Protein AF-A0A433AVA4-F1 (afdb_monomer_lite)

Sequence (192 aa):
MNSTTAAASPPLIAHPFATTFVAWSSVAFGIISLGVIGHKAFVDFSKLRLGCLAMGALIMCVDILNTLRIGSLISETNWATIRATLTILFVDLMMAITLNVGQRFYIKGEHVNSLYKISIAATVMTNVMTVISIILQNLLAVIKLGSVFDGISRLMWPVTVAFAYWYAFHPVINMKSGIEKRPSAVVAIGVW

Foldseek 3Di:
DDPPPPQAPQDDDPDLVVQLVVLVVQLVVLVVVLVVLVVVCVVDPDPLSVLVNVLSVLVNVLSVLSNCSNVSVDHPLVSLLSVLVSLLVNLVSLLVSLLVLLQVLDDPPPSDDPLNVVLVVLSVVLNVLSVVLNVQCVDPVRVVVSVVSSVVSVVSSVVSSVSSNCSSCVSVVVCVVVPDVDDDPDDPDDDD

Secondary structure (DSSP, 8-state):
-------------SSHHHHHHHHHHHHHHHHHHHHHHHHHHHHS--HHHHHHHHHHHHHHHHHHHHHHHHTT-S-HHHHHHHHHHHHHHHHHHHHHHHHHHHGGGSPTTTSS-HHHHHHHHHHHHHHHHHHHHHHHHT-TTTHHHHHHHHHHHHHHHHHHHHHHHHHHHHHHHHHHTTSS------------

Radius of gyration: 20.2 Å; chains: 1; bounding box: 43×36×72 Å

pLDDT: mean 81.19, std 15.1, range [35.44, 94.19]

Organism: NCBI:txid994334

Structure (mmCIF, N/CA/C/O backbone):
data_AF-A0A433AVA4-F1
#
_entry.id   AF-A0A433AVA4-F1
#
loop_
_atom_site.group_PDB
_atom_site.id
_atom_site.type_symbol
_atom_site.label_atom_id
_atom_site.label_alt_id
_atom_site.label_comp_id
_atom_site.label_asym_id
_atom_site.label_entity_id
_atom_site.label_seq_id
_atom_site.pdbx_PDB_ins_code
_atom_site.Cartn_x
_atom_site.Cartn_y
_atom_site.Cartn_z
_atom_site.occupancy
_atom_site.B_iso_or_equiv
_atom_site.auth_seq_id
_atom_site.auth_comp_id
_atom_site.auth_asym_id
_atom_site.auth_atom_id
_atom_site.pdbx_PDB_model_num
ATOM 1 N N . MET A 1 1 ? 8.739 9.809 -37.649 1.00 38.25 1 MET A N 1
ATOM 2 C CA . MET A 1 1 ? 8.107 8.851 -36.717 1.00 38.25 1 MET A CA 1
ATOM 3 C C . MET A 1 1 ? 9.092 7.719 -36.462 1.00 38.25 1 MET A C 1
ATOM 5 O O . MET A 1 1 ? 9.131 6.785 -37.244 1.00 38.25 1 MET A O 1
ATOM 9 N N . ASN A 1 2 ? 9.909 7.817 -35.410 1.00 36.19 2 ASN A N 1
ATOM 10 C CA . ASN A 1 2 ? 10.736 6.702 -34.939 1.00 36.19 2 ASN A CA 1
ATOM 11 C C . ASN A 1 2 ? 10.118 6.199 -33.635 1.00 36.19 2 ASN A C 1
ATOM 13 O O . ASN A 1 2 ? 10.426 6.702 -32.560 1.00 36.19 2 ASN A O 1
ATOM 17 N N . SER A 1 3 ? 9.198 5.240 -33.745 1.00 39.59 3 SER A N 1
ATOM 18 C CA . SER A 1 3 ? 8.715 4.462 -32.603 1.00 39.59 3 SER A CA 1
ATOM 19 C C . SER A 1 3 ? 9.738 3.371 -32.301 1.00 39.59 3 SER A C 1
ATOM 21 O O . SER A 1 3 ? 9.502 2.190 -32.541 1.00 39.59 3 SER A O 1
ATOM 23 N N . THR A 1 4 ? 10.907 3.759 -31.800 1.00 44.06 4 THR A N 1
ATOM 24 C CA . THR A 1 4 ? 11.746 2.818 -31.064 1.00 44.06 4 THR A CA 1
ATOM 25 C C . THR A 1 4 ? 11.075 2.629 -29.713 1.00 44.06 4 THR A C 1
ATOM 27 O O . THR A 1 4 ? 11.309 3.400 -28.783 1.00 44.06 4 THR A O 1
ATOM 30 N N . THR A 1 5 ? 10.181 1.645 -29.615 1.00 45.19 5 THR A N 1
ATOM 31 C CA . THR A 1 5 ? 9.789 1.079 -28.323 1.00 45.19 5 THR A CA 1
ATOM 32 C C . THR A 1 5 ? 11.085 0.718 -27.614 1.00 45.19 5 THR A C 1
ATOM 34 O O . THR A 1 5 ? 11.795 -0.178 -28.071 1.00 45.19 5 THR A O 1
ATOM 37 N N . ALA A 1 6 ? 11.445 1.478 -26.577 1.00 48.25 6 ALA A N 1
ATOM 38 C CA . ALA A 1 6 ? 12.606 1.186 -25.755 1.00 48.25 6 ALA A CA 1
ATOM 39 C C . ALA A 1 6 ? 12.496 -0.281 -25.338 1.00 48.25 6 ALA A C 1
ATOM 41 O O . ALA A 1 6 ? 11.522 -0.654 -24.679 1.00 48.25 6 ALA A O 1
ATOM 42 N N . ALA A 1 7 ? 13.423 -1.117 -25.811 1.00 46.09 7 ALA A N 1
ATOM 43 C CA . ALA A 1 7 ? 13.437 -2.528 -25.474 1.00 46.09 7 ALA A CA 1
ATOM 44 C C . ALA A 1 7 ? 13.388 -2.623 -23.948 1.00 46.09 7 ALA A C 1
ATOM 46 O O . ALA A 1 7 ? 14.234 -2.036 -23.268 1.00 46.09 7 ALA A O 1
ATOM 47 N N . ALA A 1 8 ? 12.353 -3.272 -23.410 1.00 54.12 8 ALA A N 1
ATOM 48 C CA . ALA A 1 8 ? 12.262 -3.487 -21.979 1.00 54.12 8 ALA A CA 1
ATOM 49 C C . ALA A 1 8 ? 13.524 -4.251 -21.574 1.00 54.12 8 ALA A C 1
ATOM 51 O O . ALA A 1 8 ? 13.738 -5.370 -22.035 1.00 54.12 8 ALA A O 1
ATOM 5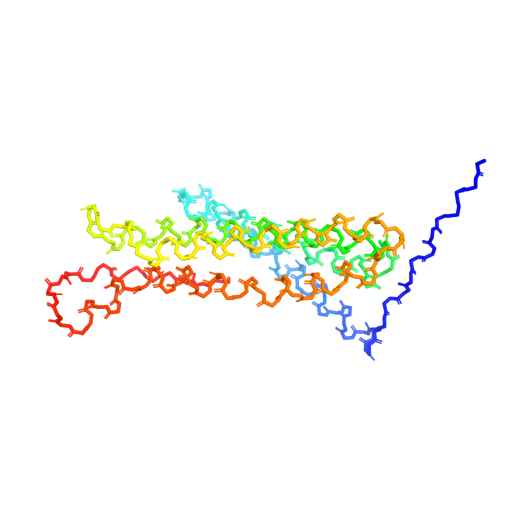2 N N . SER A 1 9 ? 14.383 -3.627 -20.765 1.00 63.22 9 SER A N 1
ATOM 53 C CA . SER A 1 9 ? 15.526 -4.297 -20.151 1.00 63.22 9 SER A CA 1
ATOM 54 C C . SER A 1 9 ? 14.978 -5.543 -19.448 1.00 63.22 9 SER A C 1
ATOM 56 O O . SER A 1 9 ? 14.131 -5.394 -18.556 1.00 63.22 9 SER A O 1
ATOM 58 N N . PRO A 1 10 ? 15.345 -6.768 -19.860 1.00 62.59 10 PRO A N 1
ATOM 59 C CA . PRO A 1 10 ? 14.840 -7.952 -19.186 1.00 62.59 10 PRO A CA 1
ATOM 60 C C . PRO A 1 10 ? 15.329 -7.917 -17.732 1.00 62.59 10 PRO A C 1
ATOM 62 O O . PRO A 1 10 ? 16.497 -7.591 -17.493 1.00 62.59 10 PRO A O 1
ATOM 65 N N . PRO A 1 11 ? 14.457 -8.171 -16.740 1.00 70.69 11 PRO A N 1
ATOM 66 C CA . PRO A 1 11 ? 14.887 -8.179 -15.351 1.00 70.69 11 PRO A CA 1
ATOM 67 C C . PRO A 1 11 ? 15.920 -9.294 -15.130 1.00 70.69 11 PRO A C 1
ATOM 69 O O . PRO A 1 11 ? 15.837 -10.365 -15.729 1.00 70.69 11 PRO A O 1
ATOM 72 N N . LEU A 1 12 ? 16.891 -9.055 -14.248 1.00 73.75 12 LEU A N 1
ATOM 73 C CA . LEU A 1 12 ? 17.821 -10.090 -13.796 1.00 73.75 12 LEU A CA 1
ATOM 74 C C . LEU A 1 12 ? 17.059 -11.092 -12.920 1.00 73.75 12 LEU A C 1
ATOM 76 O O . LEU A 1 12 ? 16.691 -10.779 -11.788 1.00 73.75 12 LEU A O 1
ATOM 80 N N . ILE A 1 13 ? 16.805 -12.290 -13.450 1.00 75.12 13 ILE A N 1
ATOM 81 C CA . ILE A 1 13 ? 16.091 -13.356 -12.740 1.00 75.12 13 ILE A CA 1
ATOM 82 C C . ILE A 1 13 ? 17.091 -14.446 -12.346 1.00 75.12 13 ILE A C 1
ATOM 84 O O . ILE A 1 13 ? 17.651 -15.116 -13.210 1.00 75.12 13 ILE A O 1
ATOM 88 N N . ALA A 1 14 ? 17.298 -14.640 -11.040 1.00 73.50 14 ALA A N 1
ATOM 89 C CA . ALA A 1 14 ? 18.228 -15.649 -10.524 1.00 73.50 14 ALA A CA 1
ATOM 90 C C . ALA A 1 14 ? 17.774 -17.091 -10.836 1.00 73.50 14 ALA A C 1
ATOM 92 O O . ALA A 1 14 ? 18.595 -17.937 -11.182 1.00 73.50 14 ALA A O 1
ATOM 93 N N . HIS A 1 15 ? 16.463 -17.365 -10.756 1.00 83.12 15 HIS A N 1
ATOM 94 C CA . HIS A 1 15 ? 15.873 -18.679 -11.039 1.00 83.12 15 HIS A CA 1
ATOM 95 C C . HIS A 1 15 ? 14.570 -18.537 -11.847 1.00 83.12 15 HIS A C 1
ATOM 97 O O . HIS A 1 15 ? 13.496 -18.407 -11.256 1.00 83.12 15 HIS A O 1
ATOM 103 N N . PRO A 1 16 ? 14.626 -18.578 -13.192 1.00 81.19 16 PRO A N 1
ATOM 104 C CA . PRO A 1 16 ? 13.505 -18.190 -14.053 1.00 81.19 16 PRO A CA 1
ATOM 105 C C . PRO A 1 16 ? 12.236 -19.005 -13.809 1.00 81.19 16 PRO A C 1
ATOM 107 O O . PRO A 1 16 ? 11.148 -18.436 -13.730 1.00 81.19 16 PRO A O 1
ATOM 110 N N . PHE A 1 17 ? 12.370 -20.317 -13.612 1.00 85.00 17 PHE A N 1
ATOM 111 C CA . PHE A 1 17 ? 11.228 -21.184 -13.336 1.00 85.00 17 PHE A CA 1
ATOM 112 C C . PHE A 1 17 ? 10.589 -20.888 -11.972 1.00 85.00 17 PHE A C 1
ATOM 114 O O . PHE A 1 17 ? 9.389 -20.635 -11.895 1.00 85.00 17 PHE A O 1
ATOM 121 N N . ALA A 1 18 ? 11.391 -20.855 -10.903 1.00 86.62 18 ALA A N 1
ATOM 122 C CA . ALA A 1 18 ? 10.897 -20.629 -9.546 1.00 86.62 18 ALA A CA 1
ATOM 123 C C . ALA A 1 18 ? 10.260 -19.238 -9.388 1.00 86.62 18 ALA A C 1
ATOM 125 O O . ALA A 1 18 ? 9.161 -19.124 -8.854 1.00 86.62 18 ALA A O 1
ATOM 126 N N . THR A 1 19 ? 10.905 -18.186 -9.903 1.00 86.75 19 THR A N 1
ATOM 127 C CA . THR A 1 19 ? 10.379 -16.814 -9.841 1.00 86.75 19 THR A CA 1
ATOM 128 C C . THR A 1 19 ? 9.054 -16.684 -10.589 1.00 86.75 19 THR A C 1
ATOM 130 O O . THR A 1 19 ? 8.115 -16.082 -10.070 1.00 86.75 19 THR A O 1
ATOM 133 N N . THR A 1 20 ? 8.947 -17.288 -11.774 1.00 86.75 20 THR A N 1
ATOM 134 C CA . THR A 1 20 ? 7.707 -17.267 -12.564 1.00 86.75 20 THR A CA 1
ATOM 135 C C . THR A 1 20 ? 6.588 -18.036 -11.864 1.00 86.75 20 THR A C 1
ATOM 137 O O . THR A 1 20 ? 5.466 -17.543 -11.777 1.00 86.75 20 THR A O 1
ATOM 140 N N . PHE A 1 21 ? 6.892 -19.215 -11.316 1.00 89.38 21 PHE A N 1
ATOM 141 C CA . PHE A 1 21 ? 5.925 -20.025 -10.578 1.00 89.38 21 PHE A CA 1
ATOM 142 C C . PHE A 1 21 ? 5.388 -19.298 -9.337 1.00 89.38 21 PHE A C 1
ATOM 144 O O . PHE A 1 21 ? 4.176 -19.263 -9.122 1.00 89.38 21 PHE A O 1
ATOM 151 N N . VAL A 1 22 ? 6.267 -18.676 -8.545 1.00 89.38 22 VAL A N 1
ATOM 152 C CA . VAL A 1 22 ? 5.878 -17.906 -7.352 1.00 89.38 22 VAL A CA 1
ATOM 153 C C . VAL A 1 22 ? 5.011 -16.704 -7.727 1.00 89.38 22 VAL A C 1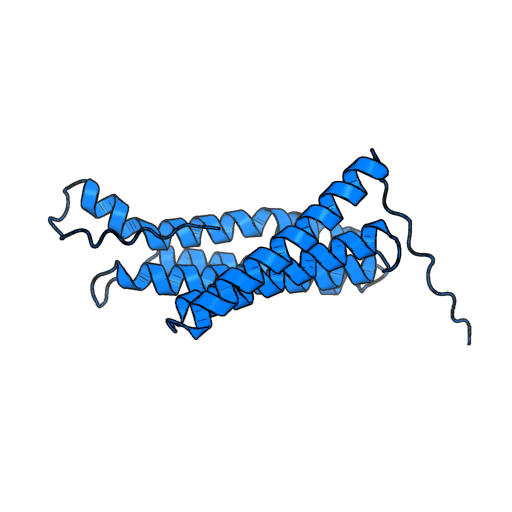
ATOM 155 O O . VAL A 1 22 ? 3.984 -16.484 -7.089 1.00 89.38 22 VAL A O 1
ATOM 158 N N . ALA A 1 23 ? 5.369 -15.965 -8.781 1.00 88.62 23 ALA A N 1
ATOM 159 C CA . ALA A 1 23 ? 4.599 -14.805 -9.227 1.00 88.62 23 ALA A CA 1
ATOM 160 C C . ALA A 1 23 ? 3.162 -15.185 -9.624 1.00 88.62 23 ALA A C 1
ATOM 162 O O . ALA A 1 23 ? 2.202 -14.614 -9.108 1.00 88.62 23 ALA A O 1
ATOM 163 N N . TRP A 1 24 ? 2.999 -16.216 -10.458 1.00 91.75 24 TRP A N 1
ATOM 164 C CA . TRP A 1 24 ? 1.672 -16.699 -10.854 1.00 91.75 24 TRP A CA 1
ATOM 165 C C . TRP A 1 24 ? 0.887 -17.326 -9.701 1.00 91.75 24 TRP A C 1
ATOM 167 O O . TRP A 1 24 ? -0.332 -17.170 -9.639 1.00 91.75 24 TRP A O 1
ATOM 177 N N . SER A 1 25 ? 1.569 -17.991 -8.764 1.00 91.75 25 SER A N 1
ATOM 178 C CA . SER A 1 25 ? 0.931 -18.513 -7.550 1.00 91.75 25 SER A CA 1
ATOM 179 C C . SER A 1 25 ? 0.377 -17.382 -6.680 1.00 91.75 25 SER A C 1
ATOM 181 O O . SER A 1 25 ? -0.734 -17.510 -6.169 1.00 91.75 25 SER A O 1
ATOM 183 N N . SER A 1 26 ? 1.099 -16.259 -6.566 1.00 90.56 26 SER A N 1
ATOM 184 C CA . SER A 1 26 ? 0.623 -15.054 -5.868 1.00 90.56 26 SER A CA 1
ATOM 185 C C . SER A 1 26 ? -0.632 -14.485 -6.525 1.00 90.56 26 SER A C 1
ATOM 187 O O . SER A 1 26 ? -1.636 -14.278 -5.848 1.00 90.56 26 SER A O 1
ATOM 189 N N . VAL A 1 27 ? -0.628 -14.343 -7.857 1.00 93.44 27 VAL A N 1
ATOM 190 C CA . VAL A 1 27 ? -1.804 -13.890 -8.620 1.00 93.44 27 VAL A CA 1
ATOM 191 C C . VAL A 1 27 ? -2.999 -14.821 -8.387 1.00 93.44 27 VAL A C 1
ATOM 193 O O . VAL A 1 27 ? -4.088 -14.359 -8.053 1.00 93.44 27 VAL A O 1
ATOM 196 N N . ALA A 1 28 ? -2.817 -16.139 -8.510 1.00 94.19 28 ALA A N 1
ATOM 197 C CA . ALA A 1 28 ? -3.898 -17.101 -8.300 1.00 94.19 28 ALA A CA 1
ATOM 198 C C . ALA A 1 28 ? -4.464 -17.026 -6.871 1.00 94.19 28 ALA A C 1
ATOM 200 O O . ALA A 1 28 ? -5.681 -16.956 -6.680 1.00 94.19 28 ALA A O 1
ATOM 201 N N . PHE A 1 29 ? -3.585 -16.981 -5.867 1.00 92.62 29 PHE A N 1
ATOM 202 C CA . PHE A 1 29 ? -3.976 -16.854 -4.467 1.00 92.62 29 PHE A CA 1
ATOM 203 C C . PHE A 1 29 ? -4.706 -15.536 -4.187 1.00 92.62 29 PHE A C 1
ATOM 205 O O . PHE A 1 29 ? -5.732 -15.527 -3.501 1.00 92.62 29 PHE A O 1
ATOM 212 N N . GLY A 1 30 ? -4.227 -14.429 -4.753 1.00 91.31 30 GLY A N 1
ATOM 213 C CA . GLY A 1 30 ? -4.873 -13.131 -4.639 1.00 91.31 30 GLY A CA 1
ATOM 214 C C . GLY A 1 30 ? -6.281 -13.126 -5.242 1.00 91.31 30 GLY A C 1
ATOM 215 O O . GLY A 1 30 ? -7.177 -12.525 -4.656 1.00 91.31 30 GLY A O 1
ATOM 216 N N . ILE A 1 31 ? -6.514 -13.817 -6.371 1.00 93.81 31 ILE A N 1
ATOM 217 C CA . ILE A 1 31 ? -7.831 -13.865 -7.035 1.00 93.81 31 ILE A CA 1
ATOM 218 C C . ILE A 1 31 ? -8.821 -14.598 -6.134 1.00 93.81 31 ILE A C 1
ATOM 220 O O . ILE A 1 31 ? -9.926 -14.109 -5.891 1.00 93.81 31 ILE A O 1
ATOM 224 N N . ILE A 1 32 ? -8.406 -15.748 -5.599 1.00 93.75 32 ILE A N 1
ATOM 225 C CA . ILE A 1 32 ? -9.218 -16.541 -4.671 1.00 93.75 32 ILE A CA 1
ATOM 226 C C . ILE A 1 32 ? -9.532 -15.711 -3.421 1.00 93.75 32 ILE A C 1
ATOM 228 O O . ILE A 1 32 ? -10.690 -15.612 -3.014 1.00 93.75 32 ILE A O 1
ATOM 232 N N . SER A 1 33 ? -8.518 -15.064 -2.845 1.00 90.38 33 SER A N 1
ATOM 233 C CA . SER A 1 33 ? -8.661 -14.256 -1.630 1.00 90.38 33 SER A CA 1
ATOM 234 C C . SER A 1 33 ? -9.589 -13.061 -1.846 1.00 90.38 33 SER A C 1
ATOM 236 O O . SER A 1 33 ? -10.470 -12.808 -1.024 1.00 90.38 33 SER A O 1
ATOM 238 N N . LEU A 1 34 ? -9.471 -12.373 -2.985 1.00 92.06 34 LEU A N 1
ATOM 239 C CA . LEU A 1 34 ? -10.387 -11.309 -3.391 1.00 92.06 34 LEU A CA 1
ATOM 240 C C . LEU A 1 34 ? -11.820 -11.806 -3.561 1.00 92.06 34 LEU A C 1
ATOM 242 O O . LEU A 1 34 ? -12.744 -11.123 -3.126 1.00 92.06 34 LEU A O 1
ATOM 246 N N . GLY A 1 35 ? -12.015 -12.991 -4.141 1.00 92.12 35 GLY A N 1
ATOM 247 C CA . GLY A 1 35 ? -13.332 -13.615 -4.249 1.00 92.12 35 GLY A CA 1
ATOM 248 C C . GLY A 1 35 ? -13.965 -13.865 -2.878 1.00 92.12 35 GLY A C 1
ATOM 249 O O . GLY A 1 35 ? -15.119 -13.500 -2.652 1.00 92.12 35 GLY A O 1
ATOM 250 N N . VAL A 1 36 ? -13.194 -14.411 -1.932 1.00 90.81 36 VAL A N 1
ATOM 251 C CA . VAL A 1 36 ? -13.651 -14.677 -0.556 1.00 90.81 36 VAL A CA 1
ATOM 252 C C . VAL A 1 36 ? -13.974 -13.379 0.190 1.00 90.81 36 VAL A C 1
ATOM 254 O O . VAL A 1 36 ? -15.047 -13.258 0.788 1.00 90.81 36 VAL A O 1
ATOM 257 N N . ILE A 1 37 ? -13.075 -12.389 0.146 1.00 89.19 37 ILE A N 1
ATOM 258 C CA . ILE A 1 37 ? -13.283 -11.082 0.788 1.00 89.19 37 ILE A CA 1
ATOM 259 C C . ILE A 1 37 ? -14.474 -10.367 0.148 1.00 89.19 37 ILE A C 1
ATOM 261 O O . ILE A 1 37 ? -15.308 -9.823 0.867 1.00 89.19 37 ILE A O 1
ATOM 265 N N . GLY A 1 38 ? -14.581 -10.404 -1.180 1.00 90.38 38 GLY A N 1
ATOM 266 C CA . GLY A 1 38 ? -15.667 -9.801 -1.945 1.00 90.38 38 GLY A CA 1
ATOM 267 C C . GLY A 1 38 ? -17.012 -10.398 -1.565 1.00 90.38 38 GLY A C 1
ATOM 268 O O . GLY A 1 38 ? -17.902 -9.665 -1.141 1.00 90.38 38 GLY A O 1
ATOM 269 N N . HIS A 1 39 ? -17.137 -11.727 -1.603 1.00 91.88 39 HIS A N 1
ATOM 270 C CA . HIS A 1 39 ? -18.347 -12.421 -1.162 1.00 91.88 39 HIS A CA 1
ATOM 271 C C . HIS A 1 39 ? -18.744 -12.001 0.259 1.00 91.88 39 HIS A C 1
ATOM 273 O O . HIS A 1 39 ? -19.880 -11.599 0.507 1.00 91.88 39 HIS A O 1
ATOM 279 N N . LYS A 1 40 ? -17.781 -11.989 1.186 1.00 88.44 40 LYS A N 1
ATOM 280 C CA . LYS A 1 40 ? -18.020 -11.599 2.578 1.00 88.44 40 LYS A CA 1
ATOM 281 C C . LYS A 1 40 ? -18.363 -10.112 2.743 1.00 88.44 40 LYS A C 1
ATOM 283 O O . LYS A 1 40 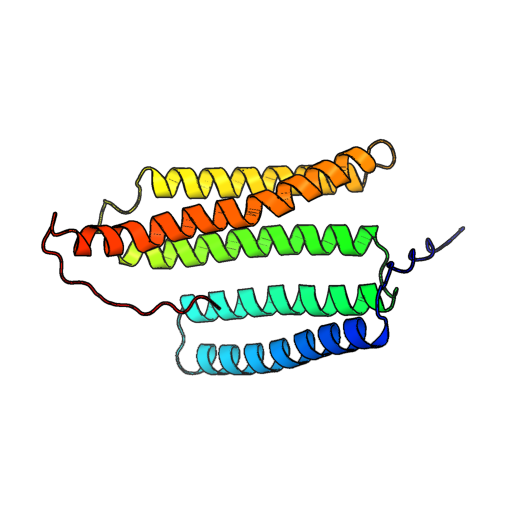? -19.112 -9.759 3.653 1.00 88.44 40 LYS A O 1
ATOM 288 N N . ALA A 1 41 ? -17.830 -9.236 1.894 1.00 88.62 41 ALA A N 1
ATOM 289 C CA . ALA A 1 41 ? -18.146 -7.811 1.882 1.00 88.62 41 ALA A CA 1
ATOM 290 C C . ALA A 1 41 ? -19.566 -7.530 1.366 1.00 88.62 41 ALA A C 1
ATOM 292 O O . ALA A 1 41 ? -20.175 -6.562 1.817 1.00 88.62 41 ALA A O 1
ATOM 293 N N . PHE A 1 42 ? -20.098 -8.372 0.472 1.00 89.38 42 PHE A N 1
ATOM 294 C CA . PHE A 1 42 ? -21.476 -8.267 -0.015 1.00 89.38 42 PHE A CA 1
ATOM 295 C C . PHE A 1 42 ? -22.502 -8.899 0.932 1.00 89.38 42 PHE A C 1
ATOM 297 O O . PHE A 1 42 ? -23.574 -8.328 1.105 1.00 89.38 42 PHE A O 1
ATOM 304 N N . VAL A 1 43 ? -22.183 -10.040 1.559 1.00 91.06 43 VAL A N 1
ATOM 305 C CA . VAL A 1 43 ? -23.121 -10.750 2.450 1.00 91.06 43 VAL A CA 1
ATOM 306 C C . VAL A 1 43 ? -23.314 -10.028 3.787 1.00 91.06 43 VAL A C 1
ATOM 308 O O . VAL A 1 43 ? -24.451 -9.721 4.131 1.00 91.06 43 VAL A O 1
ATOM 311 N N . ASP A 1 44 ? -22.234 -9.670 4.503 1.00 88.81 44 ASP A N 1
ATOM 312 C CA . ASP A 1 44 ? -22.344 -8.740 5.641 1.00 88.81 44 ASP A CA 1
ATOM 313 C C . ASP A 1 44 ? -21.536 -7.478 5.369 1.00 88.81 44 ASP A C 1
ATOM 315 O O . ASP A 1 44 ? -20.323 -7.390 5.609 1.00 88.81 44 ASP A O 1
ATOM 319 N N . PHE A 1 45 ? -22.241 -6.477 4.859 1.00 87.00 45 PHE A N 1
ATOM 320 C CA . PHE A 1 45 ? -21.639 -5.210 4.503 1.00 87.00 45 PHE A CA 1
ATOM 321 C C . PHE A 1 45 ? -21.051 -4.498 5.725 1.00 87.00 45 PHE A C 1
ATOM 323 O O . PHE A 1 45 ? -21.714 -4.247 6.731 1.00 87.00 45 PHE A O 1
ATOM 330 N N . SER A 1 46 ? -19.782 -4.104 5.618 1.00 84.31 46 SER A N 1
ATOM 331 C CA . SER A 1 46 ? -19.162 -3.166 6.550 1.00 84.31 46 SER A CA 1
ATOM 332 C C . SER A 1 46 ? -18.112 -2.328 5.832 1.00 84.31 46 SER A C 1
ATOM 334 O O . SER A 1 46 ? -17.394 -2.817 4.959 1.00 84.31 46 SER A O 1
ATOM 336 N N . LYS A 1 47 ? -17.972 -1.062 6.244 1.00 84.44 47 LYS A N 1
ATOM 337 C CA . LYS A 1 47 ? -16.971 -0.142 5.675 1.00 84.44 47 LYS A CA 1
ATOM 338 C C . LYS A 1 47 ? -15.543 -0.695 5.780 1.00 84.44 47 LYS A C 1
ATOM 340 O O . LYS A 1 47 ? -14.734 -0.459 4.894 1.00 84.44 47 LYS A O 1
ATOM 345 N N . LEU A 1 48 ? -15.256 -1.456 6.841 1.00 84.69 48 LEU A N 1
ATOM 346 C CA . LEU A 1 48 ? -13.965 -2.116 7.034 1.00 84.69 48 LEU A CA 1
ATOM 347 C C . LEU A 1 48 ? -13.714 -3.176 5.955 1.00 84.69 48 LEU A C 1
ATOM 349 O O . LEU A 1 48 ? -12.671 -3.151 5.315 1.00 84.69 48 LEU A O 1
ATOM 353 N N . ARG A 1 49 ? -14.686 -4.068 5.720 1.00 85.31 49 ARG A N 1
ATOM 354 C CA . ARG A 1 49 ? -14.575 -5.123 4.700 1.00 85.31 49 ARG A CA 1
ATOM 355 C C . ARG A 1 49 ? -14.436 -4.541 3.296 1.00 85.31 49 ARG A C 1
ATOM 357 O O . ARG A 1 49 ? -13.659 -5.067 2.511 1.00 85.31 49 ARG A O 1
ATOM 364 N N . LEU A 1 50 ? -15.127 -3.436 3.004 1.00 88.00 50 LEU A N 1
ATOM 365 C CA . LEU A 1 50 ? -14.950 -2.715 1.742 1.00 88.00 50 LEU A CA 1
ATOM 366 C C . LEU A 1 50 ? -13.527 -2.147 1.606 1.00 88.00 50 LEU A C 1
ATOM 368 O O . LEU A 1 50 ? -12.927 -2.258 0.542 1.00 88.00 50 LEU A O 1
ATOM 372 N N . GLY A 1 51 ? -12.964 -1.601 2.689 1.00 87.38 51 GLY A N 1
ATOM 373 C CA . GLY A 1 51 ? -11.563 -1.178 2.734 1.00 87.38 51 GLY A CA 1
ATOM 374 C C . GLY A 1 51 ? -10.593 -2.335 2.476 1.00 87.38 51 GLY A C 1
ATOM 375 O O . GLY A 1 51 ? -9.688 -2.1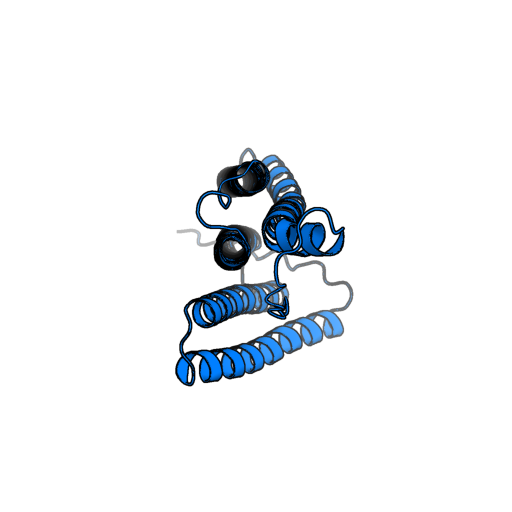98 1.658 1.00 87.38 51 GLY A O 1
ATOM 376 N N . CYS A 1 52 ? -10.816 -3.497 3.097 1.00 87.19 52 CYS A N 1
ATOM 377 C CA . CYS A 1 52 ? -10.022 -4.703 2.845 1.00 87.19 52 CYS A CA 1
ATOM 378 C C . CYS A 1 52 ? -10.146 -5.195 1.395 1.00 87.19 52 CYS A C 1
ATOM 380 O O . CYS A 1 52 ? -9.157 -5.629 0.815 1.00 87.19 52 CYS A O 1
ATOM 382 N N . LEU A 1 53 ? -11.336 -5.104 0.793 1.00 90.75 53 LEU A N 1
ATOM 383 C CA . LEU A 1 53 ? -11.548 -5.459 -0.611 1.00 90.75 53 LEU A CA 1
ATOM 384 C C . LEU A 1 53 ? -10.765 -4.528 -1.547 1.00 90.75 53 LEU A C 1
ATOM 386 O O . LEU A 1 53 ? -10.071 -5.001 -2.443 1.00 90.75 53 LEU A O 1
ATOM 390 N N . ALA A 1 54 ? -10.836 -3.214 -1.310 1.00 91.50 54 ALA A N 1
ATOM 391 C CA . ALA A 1 54 ? -10.061 -2.228 -2.060 1.00 91.50 54 ALA A CA 1
ATOM 392 C C . ALA A 1 54 ? -8.547 -2.456 -1.899 1.00 91.50 54 ALA A C 1
ATOM 394 O O . ALA A 1 54 ? -7.808 -2.388 -2.879 1.00 91.50 54 ALA A O 1
ATOM 395 N N . MET A 1 55 ? -8.097 -2.809 -0.691 1.00 90.75 55 MET A N 1
ATOM 396 C CA . MET A 1 55 ? -6.703 -3.161 -0.427 1.00 90.75 55 MET A CA 1
ATOM 397 C C . MET A 1 55 ? -6.267 -4.407 -1.202 1.00 90.75 55 MET A C 1
ATOM 399 O O . MET A 1 55 ? -5.240 -4.391 -1.875 1.00 90.75 55 MET A O 1
ATOM 403 N N . GLY A 1 56 ? -7.075 -5.470 -1.166 1.00 90.38 56 GLY A N 1
ATOM 404 C CA . GLY A 1 56 ? -6.811 -6.688 -1.928 1.00 90.38 56 GLY A CA 1
ATOM 405 C C . GLY A 1 56 ? -6.736 -6.424 -3.433 1.00 90.38 56 GLY A C 1
ATOM 406 O O . GLY A 1 56 ? -5.899 -7.007 -4.116 1.00 90.38 56 GLY A O 1
ATOM 407 N N . ALA A 1 57 ? -7.557 -5.504 -3.953 1.00 92.81 57 ALA A N 1
ATOM 408 C CA . ALA A 1 57 ? -7.538 -5.133 -5.365 1.00 92.81 57 ALA A CA 1
ATOM 409 C C . ALA A 1 57 ? -6.243 -4.395 -5.738 1.00 92.81 57 ALA A C 1
ATOM 411 O O . ALA A 1 57 ? -5.671 -4.658 -6.793 1.00 92.81 57 ALA A O 1
ATOM 412 N N . LEU A 1 58 ? -5.738 -3.524 -4.857 1.00 92.94 58 LEU A N 1
ATOM 413 C CA . LEU A 1 58 ? -4.439 -2.874 -5.048 1.00 92.94 58 LEU A CA 1
ATOM 414 C C . LEU A 1 58 ? -3.291 -3.892 -5.066 1.00 92.94 58 LEU A C 1
ATOM 416 O O . LEU A 1 58 ? -2.451 -3.831 -5.962 1.00 92.94 58 LEU A O 1
ATOM 420 N N . ILE A 1 59 ? -3.272 -4.842 -4.124 1.00 90.31 59 ILE A N 1
ATOM 421 C CA . ILE A 1 59 ? -2.245 -5.897 -4.070 1.00 90.31 59 ILE A CA 1
ATOM 422 C C . ILE A 1 59 ? -2.308 -6.772 -5.328 1.00 90.31 59 ILE A C 1
ATOM 424 O O . ILE A 1 59 ? -1.282 -7.021 -5.952 1.00 90.31 59 ILE A O 1
ATOM 428 N N . MET A 1 60 ? -3.511 -7.144 -5.773 1.00 92.94 60 MET A N 1
ATOM 429 C CA . MET A 1 60 ? -3.711 -7.877 -7.026 1.00 92.94 60 MET A CA 1
ATOM 430 C C . MET A 1 60 ? -3.108 -7.149 -8.231 1.00 92.94 60 MET A C 1
ATOM 432 O O . MET A 1 60 ? -2.423 -7.758 -9.052 1.00 92.94 60 MET A O 1
ATOM 436 N N . CYS A 1 61 ? -3.319 -5.834 -8.334 1.00 93.00 61 CYS A N 1
ATOM 437 C CA . CYS A 1 61 ? -2.702 -5.033 -9.386 1.00 93.00 61 CYS A CA 1
ATOM 438 C C . CYS A 1 61 ? -1.169 -5.110 -9.328 1.00 93.00 61 CYS A C 1
ATOM 440 O O . CYS A 1 61 ? -0.533 -5.261 -10.370 1.00 93.00 61 CYS A O 1
ATOM 442 N N . VAL A 1 62 ? -0.569 -5.044 -8.134 1.00 91.38 62 VAL A N 1
ATOM 443 C CA . VAL A 1 62 ? 0.888 -5.179 -7.958 1.00 91.38 62 VAL A CA 1
ATOM 444 C C . VAL A 1 62 ? 1.375 -6.565 -8.390 1.00 91.38 62 VAL A C 1
ATOM 446 O O . VAL A 1 62 ? 2.368 -6.655 -9.114 1.00 91.38 62 VAL A O 1
ATOM 449 N N . ASP A 1 63 ? 0.670 -7.632 -8.020 1.00 90.75 63 ASP A N 1
ATOM 450 C CA . ASP A 1 63 ? 1.028 -9.010 -8.377 1.00 90.75 63 ASP A CA 1
ATOM 451 C C . ASP A 1 63 ? 0.983 -9.245 -9.892 1.00 90.75 63 ASP A C 1
ATOM 453 O O . ASP A 1 63 ? 1.918 -9.810 -10.476 1.00 90.75 63 ASP A O 1
ATOM 457 N N . ILE A 1 64 ? -0.060 -8.739 -10.556 1.00 92.69 64 ILE A N 1
ATOM 458 C CA . ILE A 1 64 ? -0.173 -8.774 -12.018 1.00 92.69 64 ILE A CA 1
ATOM 459 C C . ILE A 1 64 ? 0.979 -7.987 -12.648 1.00 92.69 64 ILE A C 1
ATOM 461 O O . ILE A 1 64 ? 1.660 -8.503 -13.532 1.00 92.69 64 ILE A O 1
ATOM 465 N N . LEU A 1 65 ? 1.256 -6.767 -12.181 1.00 91.69 65 LEU A N 1
ATOM 466 C CA . LEU A 1 65 ? 2.343 -5.938 -12.713 1.00 91.69 65 LEU A CA 1
ATOM 467 C C . LEU A 1 65 ? 3.716 -6.590 -12.539 1.00 91.69 65 LEU A C 1
ATOM 469 O O . LEU A 1 65 ? 4.536 -6.529 -13.454 1.00 91.69 65 LEU A O 1
ATOM 473 N N . ASN A 1 66 ? 3.970 -7.232 -11.400 1.00 89.50 66 ASN A N 1
ATOM 474 C CA . ASN A 1 66 ? 5.209 -7.971 -11.164 1.00 89.50 66 ASN A CA 1
ATOM 475 C C . ASN A 1 66 ? 5.340 -9.155 -12.127 1.00 89.50 66 ASN A C 1
ATOM 477 O O . ASN A 1 66 ? 6.403 -9.357 -12.714 1.00 89.50 66 ASN A O 1
ATOM 481 N N . THR A 1 67 ? 4.249 -9.881 -12.364 1.00 89.75 67 THR A N 1
ATOM 482 C CA . THR A 1 67 ? 4.207 -10.994 -13.322 1.00 89.75 67 THR A CA 1
ATOM 483 C C . THR A 1 67 ? 4.452 -10.512 -14.757 1.00 89.75 67 THR A C 1
ATOM 485 O O . THR A 1 67 ? 5.282 -11.076 -15.475 1.00 89.75 67 THR A O 1
ATOM 488 N N . LEU A 1 68 ? 3.813 -9.410 -15.165 1.00 89.56 68 LEU A N 1
ATOM 489 C CA . LEU A 1 68 ? 4.037 -8.778 -16.470 1.00 89.56 68 LEU A CA 1
ATOM 490 C C . LEU A 1 68 ? 5.476 -8.262 -16.623 1.00 89.56 68 LEU A C 1
ATOM 492 O O . LEU A 1 68 ? 6.050 -8.353 -17.712 1.00 89.56 68 LEU A O 1
ATOM 496 N N . ARG A 1 69 ? 6.083 -7.748 -15.542 1.00 88.62 69 ARG A N 1
ATOM 497 C CA . ARG A 1 69 ? 7.480 -7.293 -15.540 1.00 88.62 69 ARG A CA 1
ATOM 498 C C . ARG A 1 69 ? 8.453 -8.449 -15.741 1.00 88.62 69 ARG A C 1
ATOM 500 O O . ARG A 1 69 ? 9.387 -8.289 -16.523 1.00 88.62 69 ARG A O 1
ATOM 507 N N . ILE A 1 70 ? 8.225 -9.594 -15.092 1.00 86.56 70 ILE A N 1
ATOM 508 C CA . ILE A 1 70 ? 9.021 -10.820 -15.286 1.00 86.56 70 ILE A CA 1
ATOM 509 C C . ILE A 1 70 ? 8.976 -11.254 -16.756 1.00 86.56 70 ILE A C 1
ATOM 511 O O . ILE A 1 70 ? 10.015 -11.543 -17.345 1.00 86.56 70 ILE A O 1
ATOM 515 N N . GLY A 1 71 ? 7.794 -11.204 -17.378 1.00 84.62 71 GLY A N 1
ATOM 516 C CA . GLY A 1 71 ? 7.614 -11.479 -18.806 1.00 84.62 71 GLY A CA 1
ATOM 517 C C . GLY A 1 71 ? 8.174 -10.409 -19.754 1.00 84.62 71 GLY A C 1
ATOM 518 O O . GLY A 1 71 ? 8.023 -10.545 -20.963 1.00 84.62 71 GLY A O 1
ATOM 519 N N . SER A 1 72 ? 8.797 -9.339 -19.238 1.00 83.88 72 SER A N 1
ATOM 520 C CA . SER A 1 72 ? 9.292 -8.187 -20.014 1.00 83.88 72 SER A CA 1
ATOM 521 C C . SER A 1 72 ? 8.227 -7.505 -20.890 1.00 83.88 72 SER A C 1
ATOM 523 O O . SER A 1 72 ? 8.557 -6.823 -21.856 1.00 83.88 72 SER A O 1
ATOM 525 N N . LEU A 1 73 ? 6.945 -7.650 -20.531 1.00 86.81 73 LEU A N 1
ATOM 526 C CA . LEU A 1 73 ? 5.807 -7.077 -21.263 1.00 86.81 73 LEU A CA 1
ATOM 527 C C . LEU A 1 73 ? 5.606 -5.584 -20.974 1.00 86.81 73 LEU A C 1
ATOM 529 O O . LEU A 1 73 ? 4.910 -4.890 -21.711 1.00 86.81 73 LEU A O 1
ATOM 533 N N . ILE A 1 74 ? 6.212 -5.087 -19.895 1.00 86.81 74 ILE A N 1
ATOM 534 C CA . ILE A 1 74 ? 6.182 -3.681 -19.495 1.00 86.81 74 ILE A CA 1
ATOM 535 C C . ILE A 1 74 ? 7.606 -3.160 -19.295 1.00 86.81 74 ILE A C 1
ATOM 537 O O . ILE A 1 74 ? 8.484 -3.873 -18.799 1.00 86.81 74 ILE A O 1
ATOM 541 N N . SER A 1 75 ? 7.829 -1.900 -19.678 1.00 85.62 75 SER A N 1
ATOM 542 C CA . SER A 1 75 ? 9.108 -1.223 -19.461 1.00 85.62 75 SER A CA 1
ATOM 543 C C . SER A 1 75 ? 9.360 -0.988 -17.970 1.00 85.62 75 SER A C 1
ATOM 545 O O . SER A 1 75 ? 8.430 -0.850 -17.171 1.00 85.62 75 SER A O 1
ATOM 547 N N . GLU A 1 76 ? 10.635 -0.914 -17.592 1.00 80.94 76 GLU A N 1
ATOM 548 C CA . GLU A 1 76 ? 11.050 -0.685 -16.207 1.00 80.94 76 GLU A CA 1
ATOM 549 C C . GLU A 1 76 ? 10.510 0.636 -15.649 1.00 80.94 76 GLU A C 1
ATOM 551 O O . GLU A 1 76 ? 9.995 0.660 -14.536 1.00 80.94 76 GLU A O 1
ATOM 556 N N . THR A 1 77 ? 10.544 1.707 -16.446 1.00 80.50 77 THR A N 1
ATOM 557 C CA . THR A 1 77 ? 10.041 3.032 -16.058 1.00 80.50 77 THR A CA 1
ATOM 558 C C . THR A 1 77 ? 8.535 3.020 -15.799 1.00 80.50 77 THR A C 1
ATOM 560 O O . THR A 1 77 ? 8.075 3.568 -14.794 1.00 80.50 77 THR A O 1
ATOM 563 N N . ASN A 1 78 ? 7.758 2.353 -16.663 1.00 85.75 78 ASN A N 1
ATOM 564 C CA . ASN A 1 78 ? 6.308 2.251 -16.490 1.00 85.75 78 ASN A CA 1
ATOM 565 C C . ASN A 1 78 ? 5.971 1.401 -15.264 1.00 85.75 78 ASN A C 1
ATOM 567 O O . ASN A 1 78 ? 5.152 1.805 -14.442 1.00 85.7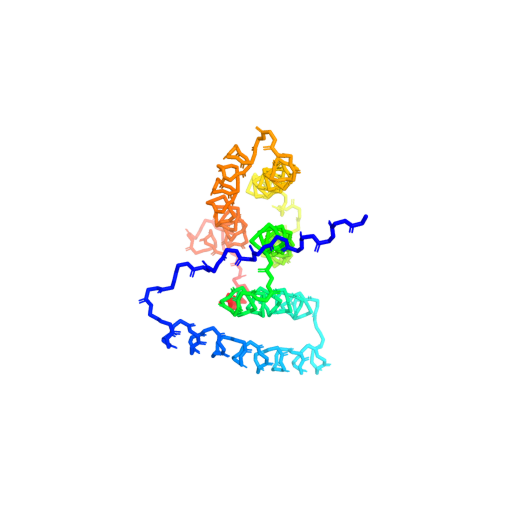5 78 ASN A O 1
ATOM 571 N N . TRP A 1 79 ? 6.640 0.256 -15.101 1.00 87.88 79 TRP A N 1
ATOM 572 C CA . TRP A 1 79 ? 6.484 -0.588 -13.918 1.00 87.88 79 TRP A CA 1
ATOM 573 C C . TRP A 1 79 ? 6.828 0.168 -12.628 1.00 87.88 79 TRP A C 1
ATOM 575 O O . TRP A 1 79 ? 6.044 0.143 -11.680 1.00 87.88 79 TRP A O 1
ATOM 585 N N . ALA A 1 80 ? 7.961 0.876 -12.594 1.00 83.62 80 ALA A N 1
ATOM 586 C CA . ALA A 1 80 ? 8.406 1.635 -11.430 1.00 83.62 80 ALA A CA 1
ATOM 587 C C . ALA A 1 80 ? 7.399 2.726 -11.048 1.00 83.62 80 ALA A C 1
ATOM 589 O O . ALA A 1 80 ? 7.043 2.830 -9.873 1.00 83.62 80 ALA A O 1
ATOM 590 N N . THR A 1 81 ? 6.889 3.465 -12.039 1.00 87.00 81 THR A N 1
ATOM 591 C CA . THR A 1 81 ? 5.887 4.519 -11.839 1.00 87.00 81 THR A CA 1
ATOM 592 C C . THR A 1 81 ? 4.583 3.946 -11.289 1.00 87.00 81 THR A C 1
ATOM 594 O O . THR A 1 81 ? 4.121 4.387 -10.239 1.00 87.00 81 THR A O 1
ATOM 597 N N . ILE A 1 82 ? 4.015 2.919 -11.936 1.00 90.19 82 ILE A N 1
ATOM 598 C CA . ILE A 1 82 ? 2.738 2.331 -11.504 1.00 90.19 82 ILE A CA 1
ATOM 599 C C . ILE A 1 82 ? 2.877 1.715 -10.105 1.00 90.19 82 ILE A C 1
ATOM 601 O O . ILE A 1 82 ? 2.024 1.931 -9.246 1.00 90.19 82 ILE A O 1
ATOM 605 N N . ARG A 1 83 ? 3.974 0.999 -9.831 1.00 88.56 83 ARG A N 1
ATOM 606 C CA . ARG A 1 83 ? 4.250 0.424 -8.506 1.00 88.56 83 ARG A CA 1
ATOM 607 C C . ARG A 1 83 ? 4.366 1.504 -7.427 1.00 88.56 83 ARG A C 1
ATOM 609 O O . ARG A 1 83 ? 3.835 1.320 -6.333 1.00 88.56 83 ARG A O 1
ATOM 616 N N . ALA A 1 84 ? 5.048 2.615 -7.710 1.00 87.62 84 ALA A N 1
ATOM 617 C CA . ALA A 1 84 ? 5.169 3.736 -6.780 1.00 87.62 84 ALA A CA 1
ATOM 618 C C . ALA A 1 84 ? 3.797 4.361 -6.478 1.00 87.62 84 ALA A C 1
ATOM 620 O O . ALA A 1 84 ? 3.457 4.559 -5.313 1.00 87.62 84 ALA A O 1
ATOM 621 N N . THR A 1 85 ? 2.962 4.573 -7.500 1.00 90.44 85 THR A N 1
ATOM 622 C CA . THR A 1 85 ? 1.581 5.050 -7.322 1.00 90.44 85 THR A CA 1
ATOM 623 C C . THR A 1 85 ? 0.740 4.082 -6.489 1.00 90.44 85 THR A C 1
ATOM 625 O O . THR A 1 85 ? 0.063 4.507 -5.555 1.00 90.44 85 THR A O 1
ATOM 628 N N . LEU A 1 86 ? 0.813 2.777 -6.770 1.00 91.88 86 LEU A N 1
ATOM 629 C CA . LEU A 1 86 ? 0.101 1.758 -5.993 1.00 91.88 86 LEU A CA 1
ATOM 630 C C . LEU A 1 86 ? 0.587 1.694 -4.542 1.00 91.88 86 LEU A C 1
ATOM 632 O O . LEU A 1 86 ? -0.217 1.457 -3.648 1.00 91.88 86 LEU A O 1
ATOM 636 N N . THR A 1 87 ? 1.872 1.959 -4.294 1.00 87.94 87 THR A N 1
ATOM 637 C CA . THR A 1 87 ? 2.433 2.018 -2.937 1.00 87.94 87 THR A CA 1
ATOM 638 C C . THR A 1 87 ? 1.865 3.201 -2.151 1.00 87.94 87 THR A C 1
ATOM 640 O O . THR A 1 87 ? 1.491 3.016 -0.999 1.00 87.94 87 THR A O 1
ATOM 643 N N . ILE A 1 88 ? 1.725 4.386 -2.762 1.00 91.50 88 ILE A N 1
ATOM 644 C CA . ILE A 1 88 ? 1.061 5.539 -2.119 1.00 91.50 88 ILE A CA 1
ATOM 645 C C . ILE A 1 88 ? -0.373 5.167 -1.727 1.00 91.50 88 ILE A C 1
ATOM 647 O O . ILE A 1 88 ? -0.753 5.290 -0.565 1.00 91.50 88 ILE A O 1
ATOM 651 N N . LEU A 1 89 ? -1.147 4.637 -2.681 1.00 92.25 89 LEU A N 1
ATOM 652 C CA . LEU A 1 89 ? -2.538 4.243 -2.439 1.00 92.25 89 LEU A CA 1
ATOM 653 C C . LEU A 1 89 ? -2.651 3.173 -1.348 1.00 92.25 89 LEU A C 1
ATOM 655 O O . LEU A 1 89 ? -3.555 3.236 -0.517 1.00 92.25 89 LEU A O 1
ATOM 659 N N . PHE A 1 90 ? -1.728 2.209 -1.336 1.00 90.88 90 PHE A N 1
ATOM 660 C CA . PHE A 1 90 ? -1.644 1.181 -0.304 1.00 90.88 90 PHE A CA 1
ATOM 661 C C . PHE A 1 90 ? -1.412 1.797 1.078 1.00 90.88 90 PHE A C 1
ATOM 663 O O . PHE A 1 90 ? -2.157 1.500 2.009 1.00 90.88 90 PHE A O 1
ATOM 670 N N . VAL A 1 91 ? -0.414 2.675 1.219 1.00 91.06 91 VAL A N 1
ATOM 671 C CA . VAL A 1 91 ? -0.085 3.313 2.501 1.00 91.06 91 VAL A CA 1
ATOM 672 C C . VAL A 1 91 ? -1.250 4.159 2.999 1.00 91.06 91 VAL A C 1
ATOM 674 O O . VAL A 1 91 ? -1.644 4.017 4.156 1.00 91.06 91 VAL A O 1
ATOM 677 N N . ASP A 1 92 ? -1.847 4.973 2.130 1.00 92.69 92 ASP A N 1
ATOM 678 C CA . ASP A 1 92 ? -2.979 5.831 2.479 1.00 92.69 92 ASP A CA 1
ATOM 679 C C . ASP A 1 92 ? -4.195 5.021 2.922 1.00 92.69 92 ASP A C 1
ATOM 681 O O . ASP A 1 92 ? -4.821 5.324 3.942 1.00 92.69 92 ASP A O 1
ATOM 685 N N . LEU A 1 93 ? -4.522 3.954 2.190 1.00 91.81 93 LEU A N 1
ATOM 686 C CA . LEU A 1 93 ? -5.657 3.104 2.519 1.00 91.81 93 LEU A CA 1
ATOM 687 C C . LEU A 1 93 ? -5.394 2.294 3.800 1.00 91.81 93 LEU A C 1
ATOM 689 O O . LEU A 1 93 ? -6.287 2.198 4.644 1.00 91.81 93 LEU A O 1
ATOM 693 N N . MET A 1 94 ? -4.175 1.774 3.997 1.00 90.25 94 MET A N 1
ATOM 694 C CA . MET A 1 94 ? -3.780 1.068 5.223 1.00 90.25 94 MET A CA 1
ATOM 695 C C . MET A 1 94 ? -3.883 1.999 6.422 1.00 90.25 94 MET A C 1
ATOM 697 O O . MET A 1 94 ? -4.460 1.636 7.449 1.00 90.25 94 MET A O 1
ATOM 701 N N . MET A 1 95 ? -3.369 3.217 6.282 1.00 91.44 95 MET A N 1
ATOM 702 C CA . MET A 1 95 ? -3.423 4.247 7.304 1.00 91.44 95 MET A CA 1
ATOM 703 C C . MET A 1 95 ? -4.873 4.621 7.637 1.00 91.44 95 MET A C 1
ATOM 705 O O . MET A 1 95 ? -5.265 4.596 8.803 1.00 91.44 95 MET A O 1
ATOM 709 N N . ALA A 1 96 ? -5.709 4.885 6.629 1.00 90.62 96 ALA A N 1
ATOM 710 C CA . ALA A 1 96 ? -7.116 5.231 6.821 1.00 90.62 96 ALA A CA 1
ATOM 711 C C . ALA A 1 96 ? -7.909 4.111 7.517 1.00 90.62 96 ALA A C 1
ATOM 713 O O . ALA A 1 96 ? -8.683 4.379 8.441 1.00 90.62 96 ALA A O 1
ATOM 714 N N . ILE A 1 97 ? -7.706 2.852 7.111 1.00 89.31 97 ILE A N 1
ATOM 715 C CA . ILE A 1 97 ? -8.323 1.683 7.754 1.00 89.31 97 ILE A CA 1
ATOM 716 C C . ILE A 1 97 ? -7.856 1.579 9.207 1.00 89.31 97 ILE A C 1
ATOM 718 O O . ILE A 1 97 ? -8.685 1.457 10.111 1.00 89.31 97 ILE A O 1
ATOM 722 N N . THR A 1 98 ? -6.549 1.683 9.443 1.00 89.56 98 THR A N 1
ATOM 723 C CA . THR A 1 98 ? -5.944 1.531 10.771 1.00 89.56 98 THR A CA 1
ATOM 724 C C . THR A 1 98 ? -6.403 2.626 11.728 1.00 89.56 98 THR A C 1
ATOM 726 O O . THR A 1 98 ? -6.790 2.325 12.855 1.00 89.56 98 THR A O 1
ATOM 729 N N . LEU A 1 99 ? -6.471 3.882 11.279 1.00 89.38 99 LEU A N 1
ATOM 730 C CA . LEU A 1 99 ? -7.029 4.979 12.069 1.00 89.38 99 LEU A CA 1
ATOM 731 C C . LEU A 1 99 ? -8.520 4.783 12.362 1.00 89.38 99 LEU A C 1
ATOM 733 O O . LEU A 1 99 ? -8.954 4.998 13.493 1.00 89.38 99 LEU A O 1
ATOM 737 N N . ASN A 1 100 ? -9.306 4.348 11.370 1.00 88.00 100 ASN A N 1
ATOM 738 C CA . ASN A 1 100 ? -10.745 4.117 11.533 1.00 88.00 100 ASN A CA 1
ATOM 739 C C . ASN A 1 100 ? -11.047 2.973 12.515 1.00 88.00 100 ASN A C 1
ATOM 741 O O . ASN A 1 100 ? -12.049 2.999 13.233 1.00 88.00 100 ASN A O 1
ATOM 745 N N . VAL A 1 101 ? -10.176 1.972 12.562 1.00 85.56 101 VAL A N 1
ATOM 746 C CA . VAL A 1 101 ? -10.218 0.913 13.568 1.00 85.56 101 VAL A CA 1
ATOM 747 C C . VAL A 1 101 ? -9.769 1.452 14.925 1.00 85.56 101 VAL A C 1
ATOM 749 O O . VAL A 1 101 ? -10.506 1.325 15.901 1.00 85.56 101 VAL A O 1
ATOM 752 N N . GLY A 1 102 ? -8.614 2.117 14.969 1.00 84.31 102 GLY A N 1
ATOM 753 C CA . GLY A 1 102 ? -7.996 2.656 16.177 1.00 84.31 102 GLY A CA 1
ATOM 754 C C . GLY A 1 102 ? -8.909 3.590 16.963 1.00 84.31 102 GLY A C 1
ATOM 755 O O . GLY A 1 102 ? -9.091 3.400 18.162 1.00 84.31 102 GLY A O 1
ATOM 756 N N . GLN A 1 103 ? -9.572 4.537 16.289 1.00 84.69 103 GLN A N 1
ATOM 757 C CA . GLN A 1 103 ? -10.489 5.494 16.926 1.00 84.69 103 GLN A CA 1
ATOM 758 C C . GLN A 1 103 ? -11.614 4.824 17.733 1.00 84.69 103 GLN A C 1
ATOM 760 O O . GLN A 1 103 ? -12.127 5.428 18.669 1.00 84.69 103 GLN A O 1
ATOM 765 N N . ARG A 1 104 ? -11.998 3.581 17.401 1.00 84.12 104 ARG A N 1
ATOM 766 C CA . ARG A 1 104 ? -13.054 2.842 18.116 1.00 84.12 104 ARG A CA 1
ATOM 767 C C . ARG A 1 104 ? -12.600 2.329 19.480 1.00 84.12 104 ARG A C 1
ATOM 769 O O . ARG A 1 104 ? -13.448 1.990 20.297 1.00 84.12 104 ARG A O 1
ATOM 776 N N . PHE A 1 105 ? -11.291 2.263 19.716 1.00 82.56 105 PHE A N 1
ATOM 777 C CA . PHE A 1 105 ? -10.712 1.852 20.992 1.00 82.56 105 PHE A CA 1
ATOM 778 C C . PHE A 1 105 ? -10.450 3.023 21.946 1.00 82.56 105 PHE A C 1
ATOM 780 O O . PHE A 1 105 ? -10.195 2.802 23.128 1.00 82.56 105 PHE A O 1
ATOM 787 N N . TYR A 1 106 ? -10.513 4.262 21.454 1.00 81.81 106 TYR A N 1
ATOM 788 C CA . TYR A 1 106 ? -10.360 5.462 22.271 1.00 81.81 106 TYR A CA 1
ATOM 789 C C . TYR A 1 106 ? -11.700 5.908 22.866 1.00 81.81 106 TYR A C 1
ATOM 791 O O . TYR A 1 106 ? -12.760 5.736 22.262 1.00 81.81 106 TYR A O 1
ATOM 799 N N . ILE A 1 107 ? -11.655 6.540 24.043 1.00 78.12 107 ILE A N 1
ATOM 800 C CA . ILE A 1 107 ? -12.821 7.250 24.577 1.00 78.12 107 ILE A CA 1
ATOM 801 C C . ILE A 1 107 ? -13.114 8.469 23.696 1.00 78.12 107 ILE A C 1
ATOM 803 O O . ILE A 1 107 ? -12.212 9.084 23.119 1.00 78.12 107 ILE A O 1
ATOM 807 N N . LYS A 1 108 ? -14.401 8.819 23.580 1.00 74.81 108 LYS A N 1
ATOM 808 C CA . LYS A 1 108 ? -14.854 10.015 22.860 1.00 74.81 108 LYS A CA 1
ATOM 809 C C . LYS A 1 108 ? -14.061 11.244 23.328 1.00 74.81 108 LYS A C 1
ATOM 811 O O . LYS A 1 108 ? -14.089 11.576 24.505 1.00 74.81 108 LYS A O 1
ATOM 816 N N . GLY A 1 109 ? -13.375 11.904 22.394 1.00 74.06 109 GLY A N 1
ATOM 817 C CA . GLY A 1 109 ? -12.543 13.087 22.648 1.00 74.06 109 GLY A CA 1
ATOM 818 C C . GLY A 1 109 ? -11.037 12.819 22.784 1.00 74.06 109 GLY A C 1
ATOM 819 O O . GLY A 1 109 ? -10.254 13.721 22.513 1.00 74.06 109 GLY A O 1
ATOM 820 N N . GLU A 1 110 ? -10.604 11.592 23.097 1.00 79.56 110 GLU A N 1
ATOM 821 C CA . GLU A 1 110 ? -9.174 11.253 23.281 1.00 79.56 110 GLU A CA 1
ATOM 822 C C . GLU A 1 110 ? -8.506 10.680 22.017 1.00 79.56 110 GLU A C 1
ATOM 824 O O . GLU A 1 110 ? -7.308 10.390 22.003 1.00 79.56 110 GLU A O 1
ATOM 829 N N . HIS A 1 111 ? -9.267 10.505 20.933 1.00 79.31 111 HIS A N 1
ATOM 830 C CA . HIS A 1 111 ? -8.775 9.852 19.718 1.00 79.31 111 HIS A CA 1
ATOM 831 C C . HIS A 1 111 ? -7.740 10.688 18.940 1.00 79.31 111 HIS A C 1
ATOM 833 O O . HIS A 1 111 ? -6.975 10.117 18.165 1.00 79.31 111 HIS A O 1
ATOM 839 N N . VAL A 1 112 ? -7.676 12.014 19.132 1.00 84.25 112 VAL A N 1
ATOM 840 C CA . VAL A 1 112 ? -6.650 12.884 18.520 1.00 84.25 112 VAL A CA 1
ATOM 841 C C . VAL A 1 112 ? -5.515 13.131 19.513 1.00 84.25 112 VAL A C 1
ATOM 843 O O . VAL A 1 112 ? -5.472 14.145 20.204 1.00 84.25 112 VAL A O 1
ATOM 846 N N . ASN A 1 113 ? -4.566 12.203 19.572 1.00 87.44 113 ASN A N 1
ATOM 847 C CA . ASN A 1 113 ? -3.376 12.301 20.421 1.00 87.44 113 ASN A CA 1
ATOM 848 C C . ASN A 1 113 ? -2.098 12.534 19.589 1.00 87.44 113 ASN A C 1
ATOM 850 O O . ASN A 1 113 ? -2.140 12.671 18.364 1.00 87.44 113 ASN A O 1
ATOM 854 N N . SER A 1 114 ? -0.936 12.586 20.245 1.00 89.12 114 SER A N 1
ATOM 855 C CA . SER A 1 114 ? 0.350 12.761 19.556 1.00 89.12 114 SER A CA 1
ATOM 856 C C . SER A 1 114 ? 0.651 11.634 18.560 1.00 89.12 114 SER A C 1
ATOM 858 O O . SER A 1 114 ? 1.178 11.915 17.489 1.00 89.12 114 SER A O 1
ATOM 860 N N . LEU A 1 115 ? 0.260 10.386 18.849 1.00 88.94 115 LEU A N 1
ATOM 861 C CA . LEU A 1 115 ? 0.462 9.245 17.944 1.00 88.94 115 LEU A CA 1
ATOM 862 C C . LEU A 1 115 ? -0.377 9.367 16.661 1.00 88.94 115 LEU A C 1
ATOM 864 O O . LEU A 1 115 ? 0.119 9.074 15.573 1.00 88.94 115 LEU A O 1
ATOM 868 N N . TYR A 1 116 ? -1.609 9.875 16.758 1.00 90.00 116 TYR A N 1
ATOM 869 C CA . TYR A 1 116 ? -2.433 10.218 15.593 1.00 90.00 116 TYR A CA 1
ATOM 870 C C . TYR A 1 116 ? -1.729 11.252 14.704 1.00 90.00 116 TYR A C 1
ATOM 872 O O . TYR A 1 116 ? -1.623 11.090 13.492 1.00 90.00 116 TYR A O 1
ATOM 880 N N . LYS A 1 117 ? -1.191 12.318 15.310 1.00 92.25 117 LYS A N 1
ATOM 881 C CA . LYS A 1 117 ? -0.490 13.379 14.571 1.00 92.25 117 LYS A CA 1
ATOM 882 C C . LYS A 1 117 ? 0.794 12.866 13.914 1.00 92.25 117 LYS A C 1
ATOM 884 O O . LYS A 1 117 ? 1.043 13.187 12.756 1.00 92.25 117 LYS A O 1
ATOM 889 N N . ILE A 1 118 ? 1.579 12.056 14.628 1.00 92.94 118 ILE A N 1
ATOM 890 C CA . ILE A 1 118 ? 2.829 11.467 14.119 1.00 92.94 118 ILE A CA 1
ATOM 891 C C . ILE A 1 118 ? 2.549 10.524 12.950 1.00 92.94 118 ILE A C 1
ATOM 893 O O . ILE A 1 118 ? 3.223 10.611 11.930 1.00 92.94 118 ILE A O 1
ATOM 897 N N . SER A 1 119 ? 1.544 9.656 13.067 1.00 91.69 119 SER A N 1
ATOM 898 C CA . SER A 1 119 ? 1.192 8.719 11.995 1.00 91.69 119 SER A CA 1
ATOM 899 C C . SER A 1 119 ? 0.722 9.449 10.730 1.00 91.69 119 SER A C 1
ATOM 901 O O . SER A 1 119 ? 1.166 9.112 9.631 1.00 91.69 119 SER A O 1
ATOM 903 N N . ILE A 1 120 ? -0.097 10.503 10.861 1.00 93.75 120 ILE A N 1
ATOM 904 C CA . ILE A 1 120 ? -0.479 11.358 9.723 1.00 93.75 120 ILE A CA 1
ATOM 905 C C . ILE A 1 120 ? 0.750 12.048 9.119 1.00 93.75 120 ILE A C 1
ATOM 907 O O . ILE A 1 120 ? 0.935 12.006 7.905 1.00 93.75 120 ILE A O 1
ATOM 911 N N . ALA A 1 121 ? 1.618 12.640 9.945 1.00 93.81 121 ALA A N 1
ATOM 912 C CA . ALA A 1 121 ? 2.826 13.314 9.470 1.00 93.81 121 ALA A CA 1
ATOM 913 C C . ALA A 1 121 ? 3.774 12.356 8.724 1.00 93.81 121 ALA A C 1
ATOM 915 O O . ALA A 1 121 ? 4.265 12.699 7.650 1.00 93.81 121 ALA A O 1
ATOM 916 N N . ALA A 1 122 ? 3.980 11.142 9.244 1.00 92.00 122 ALA A N 1
ATOM 917 C CA . ALA A 1 122 ? 4.788 10.105 8.602 1.00 92.00 122 ALA A CA 1
ATOM 918 C C . ALA A 1 122 ? 4.199 9.669 7.248 1.00 92.00 122 ALA A C 1
ATOM 920 O O . ALA A 1 122 ? 4.936 9.507 6.272 1.00 92.00 122 ALA A O 1
ATOM 921 N N . THR A 1 123 ? 2.870 9.556 7.168 1.00 93.38 123 THR A N 1
ATOM 922 C CA . THR A 1 123 ? 2.151 9.230 5.926 1.00 93.38 123 THR A CA 1
ATOM 923 C C . THR A 1 123 ? 2.343 10.316 4.878 1.00 93.38 123 THR A C 1
ATOM 925 O O . THR A 1 123 ? 2.804 10.038 3.773 1.00 93.38 123 THR A O 1
ATOM 928 N N . VAL A 1 124 ? 2.094 11.575 5.248 1.00 93.31 124 VAL A N 1
ATOM 929 C CA . VAL A 1 124 ? 2.287 12.724 4.354 1.00 93.31 124 VAL A CA 1
ATOM 930 C C . VAL A 1 124 ? 3.734 12.800 3.874 1.00 93.31 124 VAL A C 1
ATOM 932 O O . VAL A 1 124 ? 3.974 12.981 2.683 1.00 93.31 124 VAL A O 1
ATOM 935 N N . MET A 1 125 ? 4.704 12.611 4.771 1.00 91.75 125 MET A N 1
ATOM 936 C CA . MET A 1 125 ? 6.120 12.620 4.409 1.00 91.75 125 MET A CA 1
ATOM 937 C C . MET A 1 125 ? 6.462 11.497 3.422 1.00 91.75 125 MET A C 1
ATOM 939 O O . MET A 1 125 ? 7.143 11.751 2.431 1.00 91.75 125 MET A O 1
ATOM 943 N N . THR A 1 126 ? 5.953 10.282 3.645 1.00 91.69 126 THR A N 1
ATOM 944 C CA . THR A 1 126 ? 6.143 9.148 2.724 1.00 91.69 126 THR A CA 1
ATOM 945 C C . THR A 1 126 ? 5.573 9.472 1.342 1.00 91.69 126 THR A C 1
ATOM 947 O O . THR A 1 126 ? 6.278 9.327 0.346 1.00 91.69 126 THR A O 1
ATOM 950 N N . ASN A 1 127 ? 4.352 10.009 1.276 1.00 93.00 127 ASN A N 1
ATOM 951 C CA . ASN A 1 127 ? 3.704 10.366 0.014 1.00 93.00 127 ASN A CA 1
ATOM 952 C C . ASN A 1 127 ? 4.469 11.451 -0.743 1.00 93.00 127 ASN A C 1
ATOM 954 O O . ASN A 1 127 ? 4.699 11.314 -1.942 1.00 93.00 127 ASN A O 1
ATOM 958 N N . VAL A 1 128 ? 4.908 12.506 -0.051 1.00 91.75 128 VAL A N 1
ATOM 959 C CA . VAL A 1 128 ? 5.719 13.575 -0.652 1.00 91.75 128 VAL A CA 1
ATOM 960 C C . VAL A 1 128 ? 7.009 13.000 -1.237 1.00 91.75 128 VAL A C 1
ATOM 962 O O . VAL A 1 128 ? 7.349 13.304 -2.380 1.00 91.75 128 VAL A O 1
ATOM 965 N N . MET A 1 129 ? 7.696 12.123 -0.503 1.00 89.25 129 MET A N 1
ATOM 966 C CA . MET A 1 129 ? 8.926 11.483 -0.976 1.00 89.25 129 MET A CA 1
ATOM 967 C C . MET A 1 129 ? 8.687 10.610 -2.213 1.00 89.25 129 MET A C 1
ATOM 969 O O . MET A 1 129 ? 9.470 10.667 -3.163 1.00 89.25 129 MET A O 1
ATOM 973 N N . THR A 1 130 ? 7.594 9.843 -2.249 1.00 88.88 130 THR A N 1
ATOM 974 C CA . THR A 1 130 ? 7.248 9.029 -3.421 1.00 88.88 130 THR A CA 1
ATOM 975 C C . THR A 1 130 ? 6.848 9.893 -4.620 1.00 88.88 130 THR A C 1
ATOM 977 O O . THR A 1 130 ? 7.271 9.604 -5.737 1.00 88.88 130 THR A O 1
ATOM 980 N N . VAL A 1 131 ? 6.111 10.990 -4.419 1.00 90.50 131 VAL A N 1
ATOM 981 C CA . VAL A 1 131 ? 5.771 11.938 -5.497 1.00 90.50 131 VAL A CA 1
ATOM 982 C C . VAL A 1 131 ? 7.029 12.587 -6.075 1.00 90.50 131 VAL A C 1
ATOM 984 O O . VAL A 1 131 ? 7.196 12.610 -7.295 1.00 90.50 131 VAL A O 1
ATOM 987 N N . ILE A 1 132 ? 7.947 13.054 -5.221 1.00 89.56 132 ILE A N 1
ATOM 988 C CA . ILE A 1 132 ? 9.247 13.589 -5.653 1.00 89.56 132 ILE A CA 1
ATOM 989 C C . ILE A 1 132 ? 10.002 12.536 -6.467 1.00 89.56 132 ILE A C 1
ATOM 991 O O . ILE A 1 132 ? 10.513 12.840 -7.543 1.00 89.56 132 ILE A O 1
ATOM 995 N N . SER A 1 133 ? 10.032 11.289 -5.994 1.00 87.31 133 SER A N 1
ATOM 996 C CA . SER A 1 133 ? 10.676 10.194 -6.715 1.00 87.31 133 SER A CA 1
ATOM 997 C C . SER A 1 133 ? 10.082 9.982 -8.112 1.00 87.31 133 SER A C 1
ATOM 999 O O . SER A 1 133 ? 10.839 9.926 -9.080 1.00 87.31 133 SER A O 1
ATOM 1001 N N . ILE A 1 134 ? 8.750 9.942 -8.239 1.00 87.62 134 ILE A N 1
ATOM 1002 C CA . ILE A 1 134 ? 8.063 9.787 -9.530 1.00 87.62 134 ILE A CA 1
ATOM 1003 C C . ILE A 1 134 ? 8.441 10.928 -10.482 1.00 87.62 134 ILE A C 1
ATOM 1005 O O . ILE A 1 134 ? 8.784 10.673 -11.637 1.00 87.62 134 ILE A O 1
ATOM 1009 N N . ILE A 1 135 ? 8.427 12.178 -10.011 1.00 87.75 135 ILE A N 1
ATOM 1010 C CA . ILE A 1 135 ? 8.794 13.340 -10.834 1.00 87.75 135 ILE A CA 1
ATOM 1011 C C . ILE A 1 135 ? 10.242 13.209 -11.321 1.00 87.75 135 ILE A C 1
ATOM 1013 O O . ILE A 1 135 ? 10.507 13.329 -12.515 1.00 87.75 135 ILE A O 1
ATOM 1017 N N . LEU A 1 136 ? 11.179 12.908 -10.417 1.00 86.38 136 LEU A N 1
ATOM 1018 C CA . LEU A 1 136 ? 12.601 12.797 -10.749 1.00 86.38 136 LEU A CA 1
ATOM 1019 C C . LEU A 1 136 ? 12.906 11.617 -11.683 1.00 86.38 136 LEU A C 1
ATOM 1021 O O . LEU A 1 136 ? 13.773 11.736 -12.543 1.00 86.38 136 LEU A O 1
ATOM 1025 N N . GLN A 1 137 ? 12.194 10.493 -11.563 1.00 79.12 137 GLN A N 1
ATOM 1026 C CA . GLN A 1 137 ? 12.372 9.334 -12.449 1.00 79.12 137 GLN A CA 1
ATOM 1027 C C . GLN A 1 137 ? 11.913 9.595 -13.888 1.00 79.12 137 GLN A C 1
ATOM 1029 O O . GLN A 1 137 ? 12.426 8.970 -14.813 1.00 79.12 137 GLN A O 1
ATOM 1034 N N . ASN A 1 138 ? 10.986 10.533 -14.090 1.00 81.19 138 ASN A N 1
ATOM 1035 C CA . ASN A 1 138 ? 10.538 10.940 -15.422 1.00 81.19 138 ASN A CA 1
ATOM 1036 C C . ASN A 1 138 ? 11.444 12.011 -16.060 1.00 81.19 138 ASN A C 1
ATOM 1038 O O . ASN A 1 138 ? 11.311 12.313 -17.245 1.00 81.19 138 ASN A O 1
ATOM 1042 N N . LEU A 1 139 ? 12.398 12.566 -15.304 1.00 81.94 139 LEU A N 1
ATOM 1043 C CA . LEU A 1 139 ? 13.365 13.545 -15.790 1.00 81.94 139 LEU A CA 1
ATOM 1044 C C . LEU A 1 139 ? 14.701 12.862 -16.112 1.00 81.94 139 LEU A C 1
ATOM 1046 O O . LEU A 1 139 ? 15.481 12.536 -15.217 1.00 81.94 139 LEU A O 1
ATOM 1050 N N . LEU A 1 140 ? 15.004 12.718 -17.408 1.00 70.06 140 LEU A N 1
ATOM 1051 C CA . LEU A 1 140 ? 16.221 12.070 -17.932 1.00 70.06 140 LEU A CA 1
ATOM 1052 C C . LEU A 1 140 ? 17.528 12.547 -17.273 1.00 70.06 140 LEU A C 1
ATOM 1054 O O . LEU A 1 140 ? 18.433 11.745 -17.056 1.00 70.06 140 LEU A O 1
ATOM 1058 N N . ALA A 1 141 ? 17.617 13.828 -16.907 1.00 73.50 141 ALA A N 1
ATOM 1059 C CA . ALA A 1 141 ? 18.803 14.411 -16.279 1.00 73.50 141 ALA A CA 1
ATOM 1060 C C . ALA A 1 141 ? 19.073 13.908 -14.844 1.00 73.50 141 ALA A C 1
ATOM 1062 O O . ALA A 1 141 ? 20.204 13.995 -14.371 1.00 73.50 141 ALA A O 1
ATOM 1063 N N . VAL A 1 142 ? 18.058 13.395 -14.138 1.00 81.62 142 VAL A N 1
ATOM 1064 C CA . VAL A 1 142 ? 18.117 13.116 -12.688 1.00 81.62 142 VAL A CA 1
ATOM 1065 C C . VAL A 1 142 ? 17.560 11.741 -12.299 1.00 81.62 142 VAL A C 1
ATOM 1067 O O . VAL A 1 142 ? 17.311 11.489 -11.120 1.00 81.62 142 VAL A O 1
ATOM 1070 N N . ILE A 1 143 ? 17.457 10.804 -13.250 1.00 76.25 143 ILE A N 1
ATOM 1071 C CA . ILE A 1 143 ? 16.943 9.437 -13.021 1.00 76.25 143 ILE A CA 1
ATOM 1072 C C . ILE A 1 143 ? 17.616 8.753 -11.819 1.00 76.25 143 ILE A C 1
ATOM 1074 O O . ILE A 1 143 ? 16.931 8.188 -10.969 1.00 76.25 143 ILE A O 1
ATOM 1078 N N . LYS A 1 144 ? 18.951 8.849 -11.693 1.00 80.81 144 LYS A N 1
ATOM 1079 C CA . LYS A 1 144 ? 19.697 8.245 -10.569 1.00 80.81 144 LYS A CA 1
ATOM 1080 C C . LYS A 1 144 ? 19.251 8.787 -9.210 1.00 80.81 144 LYS A C 1
ATOM 1082 O O . LYS A 1 144 ? 19.137 8.022 -8.257 1.00 80.81 144 LYS A O 1
ATOM 1087 N N . LEU A 1 145 ? 18.989 10.092 -9.127 1.00 82.75 145 LEU A N 1
ATOM 1088 C CA . LEU A 1 145 ? 18.481 10.724 -7.912 1.00 82.75 145 LEU A CA 1
ATOM 1089 C C . LEU A 1 145 ? 17.062 10.218 -7.616 1.00 82.75 145 LEU A C 1
ATOM 1091 O O . LEU A 1 145 ? 16.770 9.835 -6.487 1.00 82.75 145 LEU A O 1
ATOM 1095 N N . GLY A 1 146 ? 16.213 10.111 -8.643 1.00 79.50 146 GLY A N 1
ATOM 1096 C CA . GLY A 1 146 ? 14.869 9.539 -8.530 1.00 79.50 146 GLY A CA 1
ATOM 1097 C C . GLY A 1 146 ? 14.849 8.114 -7.962 1.00 79.50 146 GLY A C 1
ATOM 1098 O O . GLY A 1 146 ? 13.999 7.808 -7.122 1.00 79.50 146 GLY A O 1
ATOM 1099 N N . SER A 1 147 ? 15.804 7.260 -8.345 1.00 80.62 147 SER A N 1
ATOM 1100 C CA . SER A 1 147 ? 15.948 5.900 -7.797 1.00 80.62 147 SER A CA 1
ATOM 1101 C C . SER A 1 147 ? 16.348 5.883 -6.316 1.00 80.62 147 SER A C 1
ATOM 1103 O O . SER A 1 147 ? 15.878 5.027 -5.568 1.00 80.62 147 SER A O 1
ATOM 1105 N N . VAL A 1 148 ? 17.176 6.833 -5.864 1.00 85.19 148 VAL A N 1
ATOM 1106 C CA . VAL A 1 148 ? 17.539 6.969 -4.440 1.00 85.19 148 VAL A CA 1
ATOM 1107 C C . VAL A 1 148 ? 16.312 7.341 -3.609 1.00 85.19 148 VAL A C 1
ATOM 1109 O O . VAL A 1 148 ? 16.037 6.696 -2.598 1.00 85.19 148 VAL A O 1
ATOM 1112 N N . PHE A 1 149 ? 15.534 8.331 -4.058 1.00 85.19 149 PHE A N 1
ATOM 1113 C CA . PHE A 1 149 ? 14.297 8.730 -3.379 1.00 85.19 149 PHE A CA 1
ATOM 1114 C C . PHE A 1 149 ? 13.246 7.608 -3.363 1.00 85.19 149 PHE A C 1
ATOM 1116 O O . PHE A 1 149 ? 12.567 7.434 -2.351 1.00 85.19 149 PHE A O 1
ATOM 1123 N N . ASP A 1 150 ? 13.147 6.801 -4.427 1.00 82.75 150 ASP A N 1
ATOM 1124 C CA . ASP A 1 150 ? 12.279 5.611 -4.439 1.00 82.75 150 ASP A CA 1
ATOM 1125 C C . ASP A 1 150 ? 12.720 4.614 -3.371 1.00 82.75 150 ASP A C 1
ATOM 1127 O O . ASP A 1 150 ? 11.896 4.184 -2.566 1.00 82.75 150 ASP A O 1
ATOM 1131 N N . GLY A 1 151 ? 14.021 4.310 -3.306 1.00 83.81 151 GLY A N 1
ATOM 1132 C CA . GLY A 1 151 ? 14.601 3.442 -2.281 1.00 83.81 151 GLY A CA 1
ATOM 1133 C C . GLY A 1 151 ? 14.299 3.916 -0.858 1.00 83.81 151 GLY A C 1
ATOM 1134 O O . GLY A 1 151 ? 13.875 3.117 -0.026 1.00 83.81 151 GLY A O 1
ATOM 1135 N N . ILE A 1 152 ? 14.427 5.219 -0.592 1.00 86.12 152 ILE A N 1
ATOM 1136 C CA . ILE A 1 152 ? 14.068 5.809 0.705 1.00 86.12 152 ILE A CA 1
ATOM 1137 C C . ILE A 1 152 ? 12.569 5.636 0.979 1.00 86.12 152 ILE A C 1
ATOM 1139 O O . ILE A 1 152 ? 12.199 5.160 2.050 1.00 86.12 152 ILE A O 1
ATOM 1143 N N . SER A 1 153 ? 11.696 5.949 0.015 1.00 84.06 153 SER A N 1
ATOM 1144 C CA . SER A 1 153 ? 10.246 5.812 0.212 1.00 84.06 153 SER A CA 1
ATOM 1145 C C . SER A 1 153 ? 9.827 4.360 0.491 1.00 84.06 153 SER A C 1
ATOM 1147 O O . SER A 1 153 ? 8.980 4.106 1.350 1.00 84.06 153 SER A O 1
ATOM 1149 N N . ARG A 1 154 ? 10.503 3.389 -0.144 1.00 82.81 154 ARG A N 1
ATOM 1150 C CA . ARG A 1 154 ? 10.303 1.951 0.094 1.00 82.81 154 ARG A CA 1
ATOM 1151 C C . ARG A 1 154 ? 10.685 1.519 1.513 1.00 82.81 154 ARG A C 1
ATOM 1153 O O . ARG A 1 154 ? 10.145 0.534 2.001 1.00 82.81 154 ARG A O 1
ATOM 1160 N N . LEU A 1 155 ? 11.599 2.229 2.168 1.00 86.81 155 LEU A N 1
ATOM 1161 C CA . LEU A 1 155 ? 11.967 1.982 3.565 1.00 86.81 155 LEU A CA 1
ATOM 1162 C C . LEU A 1 155 ? 11.076 2.747 4.550 1.00 86.81 155 LEU A C 1
ATOM 1164 O O . LEU A 1 155 ? 10.975 2.354 5.708 1.00 86.81 155 LEU A O 1
ATOM 1168 N N . MET A 1 156 ? 10.425 3.823 4.106 1.00 86.19 156 MET A N 1
ATOM 1169 C CA . MET A 1 156 ? 9.559 4.646 4.951 1.00 86.19 156 MET A CA 1
ATOM 1170 C C . MET A 1 156 ? 8.147 4.085 5.112 1.00 86.19 156 MET A C 1
ATOM 1172 O O . MET A 1 156 ? 7.552 4.252 6.177 1.00 86.19 156 MET A O 1
ATOM 1176 N N . TRP A 1 157 ? 7.599 3.399 4.105 1.00 85.44 157 TRP A N 1
ATOM 1177 C CA . TRP A 1 157 ? 6.230 2.885 4.208 1.00 85.44 157 TRP A CA 1
ATOM 1178 C C . TRP A 1 157 ? 6.000 1.933 5.403 1.00 85.44 157 TRP A C 1
ATOM 1180 O O . TRP A 1 157 ? 4.986 2.118 6.082 1.00 85.44 157 TRP A O 1
ATOM 1190 N N . PRO A 1 158 ? 6.904 0.987 5.764 1.00 88.00 158 PRO A N 1
ATOM 1191 C CA . PRO A 1 158 ? 6.697 0.125 6.927 1.00 88.00 158 PRO A CA 1
ATOM 1192 C C . PRO A 1 158 ? 6.733 0.923 8.231 1.00 88.00 158 PRO A C 1
ATOM 1194 O O . PRO A 1 158 ? 6.002 0.608 9.163 1.00 88.00 158 PRO A O 1
ATOM 1197 N N . VAL A 1 159 ? 7.555 1.978 8.293 1.00 89.25 159 VAL A N 1
ATOM 1198 C CA . VAL A 1 159 ? 7.658 2.874 9.455 1.00 89.25 159 VAL A CA 1
ATOM 1199 C C . VAL A 1 159 ? 6.343 3.623 9.666 1.00 89.25 159 VAL A C 1
ATOM 1201 O O . VAL A 1 159 ? 5.828 3.682 10.782 1.00 89.25 159 VAL A O 1
ATOM 1204 N N . THR A 1 160 ? 5.761 4.145 8.588 1.00 89.06 160 THR A N 1
ATOM 1205 C CA . THR A 1 160 ? 4.450 4.805 8.615 1.00 89.06 160 THR A CA 1
ATOM 1206 C C . THR A 1 160 ? 3.362 3.862 9.114 1.00 89.06 160 THR A C 1
ATOM 1208 O O . THR A 1 160 ? 2.605 4.202 10.026 1.00 89.06 160 THR A O 1
ATOM 1211 N N . VAL A 1 161 ? 3.328 2.647 8.564 1.00 87.88 161 VAL A N 1
ATOM 1212 C CA . VAL A 1 161 ? 2.388 1.606 8.981 1.00 87.88 161 VAL A CA 1
ATOM 1213 C C . VAL A 1 161 ? 2.604 1.250 10.457 1.00 87.88 161 VAL A C 1
ATOM 1215 O O . VAL A 1 161 ? 1.640 1.207 11.215 1.00 87.88 161 VAL A O 1
ATOM 1218 N N . ALA A 1 162 ? 3.848 1.102 10.917 1.00 88.69 162 ALA A N 1
ATOM 1219 C CA . ALA A 1 162 ? 4.159 0.815 12.317 1.00 88.69 162 ALA A CA 1
ATOM 1220 C C . ALA A 1 162 ? 3.612 1.885 13.280 1.00 88.69 162 ALA A C 1
ATOM 1222 O O . ALA A 1 162 ? 3.024 1.535 14.303 1.00 88.69 162 ALA A O 1
ATOM 1223 N N . PHE A 1 163 ? 3.729 3.176 12.950 1.00 89.88 163 PHE A N 1
ATOM 1224 C CA . PHE A 1 163 ? 3.126 4.242 13.761 1.00 89.88 163 PHE A CA 1
ATOM 1225 C C . PHE A 1 163 ? 1.597 4.201 13.753 1.00 89.88 163 PHE A C 1
ATOM 1227 O O . PHE A 1 163 ? 0.979 4.435 14.794 1.00 89.88 163 PHE A O 1
ATOM 1234 N N . ALA A 1 164 ? 0.981 3.882 12.613 1.00 88.12 164 ALA A N 1
ATOM 1235 C CA . ALA A 1 164 ? -0.466 3.702 12.520 1.00 88.12 164 ALA A CA 1
ATOM 1236 C C . ALA A 1 164 ? -0.942 2.557 13.429 1.00 88.12 164 ALA A C 1
ATOM 1238 O O . ALA A 1 164 ? -1.894 2.719 14.195 1.00 88.12 164 ALA A O 1
ATOM 1239 N N . TYR A 1 165 ? -0.239 1.422 13.398 1.00 88.69 165 TYR A N 1
ATOM 1240 C CA . TYR A 1 165 ? -0.503 0.279 14.271 1.00 88.69 165 TYR A CA 1
ATOM 1241 C C . TYR A 1 165 ? -0.293 0.625 15.741 1.00 88.69 165 TYR A C 1
ATOM 1243 O O . TYR A 1 165 ? -1.152 0.316 16.566 1.00 88.69 165 TYR A O 1
ATOM 1251 N N . TRP A 1 166 ? 0.801 1.313 16.075 1.00 89.19 166 TRP A N 1
ATOM 1252 C CA . TRP A 1 166 ? 1.033 1.779 17.438 1.00 89.19 166 TRP A CA 1
ATOM 1253 C C . TRP A 1 166 ? -0.150 2.621 17.907 1.00 89.19 166 TRP A C 1
ATOM 1255 O O 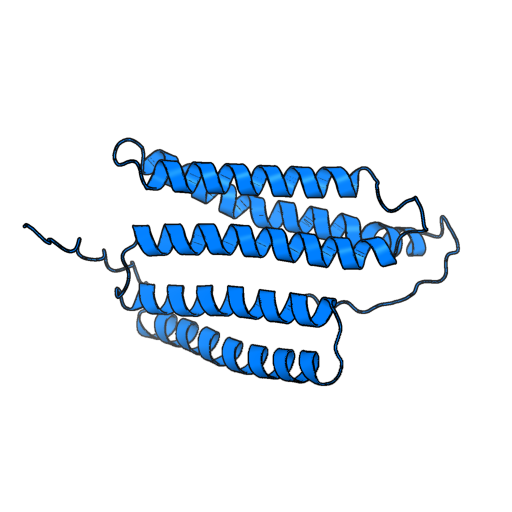. TRP A 1 166 ? -0.735 2.309 18.939 1.00 89.19 166 TRP A O 1
ATOM 1265 N N . TYR A 1 167 ? -0.567 3.623 17.130 1.00 89.06 167 TYR A N 1
ATOM 1266 C CA . TYR A 1 167 ? -1.751 4.417 17.447 1.00 89.06 167 TYR A CA 1
ATOM 1267 C C . TYR A 1 167 ? -2.994 3.541 17.673 1.00 89.06 167 TYR A C 1
ATOM 1269 O O . TYR A 1 167 ? -3.647 3.664 18.707 1.00 89.06 167 TYR A O 1
ATOM 1277 N N . ALA A 1 168 ? -3.311 2.634 16.746 1.00 86.56 168 ALA A N 1
ATOM 1278 C CA . ALA A 1 168 ? -4.533 1.841 16.827 1.00 86.56 168 ALA A CA 1
ATOM 1279 C C . ALA A 1 168 ? -4.576 0.919 18.054 1.00 86.56 168 ALA A C 1
ATOM 1281 O O . ALA A 1 168 ? -5.637 0.744 18.650 1.00 86.56 168 ALA A O 1
ATOM 1282 N N . PHE A 1 169 ? -3.434 0.357 18.457 1.00 85.00 169 PHE A N 1
ATOM 1283 C CA . PHE A 1 169 ? -3.357 -0.615 19.549 1.00 85.00 169 PHE A CA 1
ATOM 1284 C C . PHE A 1 169 ? -2.904 -0.029 20.892 1.00 85.00 169 PHE A C 1
ATOM 1286 O O . PHE A 1 169 ? -3.052 -0.690 21.920 1.00 85.00 169 PHE A O 1
ATOM 1293 N N . HIS A 1 170 ? -2.432 1.219 20.932 1.00 84.31 170 HIS A N 1
ATOM 1294 C CA . HIS A 1 170 ? -2.057 1.922 22.162 1.00 84.31 170 HIS A CA 1
ATOM 1295 C C . HIS A 1 170 ? -3.104 1.836 23.294 1.00 84.31 170 HIS A C 1
ATOM 1297 O O . HIS A 1 170 ? -2.726 1.477 24.413 1.00 84.31 170 HIS A O 1
ATOM 1303 N N . PRO A 1 171 ? -4.408 2.106 23.068 1.00 76.81 171 PRO A N 1
ATOM 1304 C CA . PRO A 1 171 ? -5.406 2.006 24.135 1.00 76.81 171 PRO A CA 1
ATOM 1305 C C . PRO A 1 171 ? -5.571 0.568 24.645 1.00 76.81 171 PRO A C 1
ATOM 1307 O O . PRO A 1 171 ? -5.735 0.362 25.843 1.00 76.81 171 PRO A O 1
ATOM 1310 N N . VAL A 1 172 ? -5.451 -0.436 23.771 1.00 75.31 172 VAL A N 1
ATOM 1311 C CA . VAL A 1 172 ? -5.544 -1.859 24.144 1.00 75.31 172 VAL A CA 1
ATOM 1312 C C . VAL A 1 172 ? -4.360 -2.283 25.021 1.00 75.31 172 VAL A C 1
ATOM 1314 O O . VAL A 1 172 ? -4.535 -3.040 25.977 1.00 75.31 172 VAL A O 1
ATOM 1317 N N . ILE A 1 173 ? -3.159 -1.778 24.726 1.00 73.81 173 ILE A N 1
ATOM 1318 C CA . ILE A 1 173 ? -1.943 -2.049 25.506 1.00 73.81 173 ILE A CA 1
ATOM 1319 C C . ILE A 1 173 ? -2.041 -1.402 26.896 1.00 73.81 173 ILE A C 1
ATOM 1321 O O . ILE A 1 173 ? -1.788 -2.069 27.899 1.00 73.81 173 ILE A O 1
ATOM 1325 N N . ASN A 1 174 ? -2.483 -0.144 26.975 1.00 67.88 174 ASN A N 1
ATOM 1326 C CA . ASN A 1 174 ? -2.606 0.572 28.249 1.00 67.88 174 ASN A CA 1
ATOM 1327 C C . ASN A 1 174 ? -3.748 0.054 29.139 1.00 67.88 174 ASN A C 1
ATOM 1329 O O . ASN A 1 174 ? -3.659 0.143 30.360 1.00 67.88 174 ASN A O 1
ATOM 1333 N N . MET A 1 175 ? -4.798 -0.547 28.571 1.00 61.88 175 MET A N 1
ATOM 1334 C CA . MET A 1 175 ? -5.822 -1.229 29.375 1.00 61.88 175 MET A CA 1
ATOM 1335 C C . MET A 1 175 ? -5.255 -2.447 30.125 1.00 61.88 175 MET A C 1
ATOM 1337 O O . MET A 1 175 ? -5.680 -2.731 31.243 1.00 61.88 175 MET A O 1
ATOM 1341 N N . LYS A 1 176 ? -4.268 -3.155 29.552 1.00 54.91 176 LYS A N 1
ATOM 1342 C CA . LYS A 1 176 ? -3.619 -4.305 30.209 1.00 54.91 176 LYS A CA 1
ATOM 1343 C C . LYS A 1 176 ? -2.657 -3.905 31.325 1.00 54.91 176 LYS A C 1
ATOM 1345 O O . LYS A 1 176 ? -2.459 -4.698 32.240 1.00 54.91 176 LYS A O 1
ATOM 1350 N N . SER A 1 177 ? -2.073 -2.706 31.278 1.00 55.88 177 SER A N 1
ATOM 1351 C CA . SER A 1 177 ? -1.151 -2.235 32.322 1.00 55.88 177 SER A CA 1
ATOM 1352 C C . SER A 1 177 ? -1.858 -1.812 33.617 1.00 55.88 177 SER A C 1
ATOM 1354 O O . SER A 1 177 ? -1.194 -1.431 34.576 1.00 55.88 177 SER A O 1
ATOM 1356 N N . GLY A 1 178 ? -3.194 -1.912 33.683 1.00 49.78 178 GLY A N 1
ATOM 1357 C CA . GLY A 1 178 ? -3.969 -1.725 34.913 1.00 49.78 178 GLY A CA 1
ATOM 1358 C C . GLY A 1 178 ? -4.089 -0.275 35.386 1.00 49.78 178 GLY A C 1
ATOM 1359 O O . GLY A 1 178 ? -4.680 -0.036 36.437 1.00 49.78 178 GLY A O 1
ATOM 1360 N N . ILE A 1 179 ? -3.569 0.687 34.616 1.00 56.06 179 ILE A N 1
ATOM 1361 C CA . ILE A 1 179 ? -3.573 2.114 34.972 1.00 56.06 179 ILE A CA 1
ATOM 1362 C C . ILE A 1 179 ? -4.999 2.690 34.907 1.00 56.06 179 ILE A C 1
ATOM 1364 O O . ILE A 1 179 ? -5.339 3.577 35.683 1.00 56.06 179 ILE A O 1
ATOM 1368 N N . GLU A 1 180 ? -5.880 2.120 34.076 1.00 54.25 180 GLU A N 1
ATOM 1369 C CA . GLU A 1 180 ? -7.308 2.445 34.054 1.00 54.25 180 GLU A CA 1
ATOM 1370 C C . GLU A 1 180 ? -8.149 1.184 33.793 1.00 54.25 180 GLU A C 1
ATOM 1372 O O . GLU A 1 180 ? -8.036 0.545 32.746 1.00 54.25 180 GLU A O 1
ATOM 1377 N N . LYS A 1 181 ? -9.020 0.813 34.742 1.00 47.47 181 LYS A N 1
ATOM 1378 C CA . LYS A 1 181 ? -9.963 -0.312 34.605 1.00 47.47 181 LYS A CA 1
ATOM 1379 C C . LYS A 1 181 ? -11.025 0.019 33.546 1.00 47.47 181 LYS A C 1
ATOM 1381 O O . LYS A 1 181 ? -12.103 0.500 33.884 1.00 47.47 181 LYS A O 1
ATOM 1386 N N . ARG A 1 182 ? -10.736 -0.219 32.266 1.00 52.25 182 ARG A N 1
ATOM 1387 C CA . ARG A 1 182 ? -11.705 -0.080 31.164 1.00 52.25 182 ARG A CA 1
ATOM 1388 C C . ARG A 1 182 ? -11.986 -1.463 30.546 1.00 52.25 182 ARG A C 1
ATOM 1390 O O . ARG A 1 182 ? -11.044 -2.232 30.353 1.00 52.25 182 ARG A O 1
ATOM 1397 N N . PRO A 1 183 ? -13.256 -1.822 30.267 1.00 45.19 183 PRO A N 1
ATOM 1398 C CA . PRO A 1 183 ? -13.598 -3.127 29.706 1.00 45.19 183 PRO A CA 1
ATOM 1399 C C . PRO A 1 183 ? -13.028 -3.253 28.290 1.00 45.19 183 PRO A C 1
ATOM 1401 O O . PRO A 1 183 ? -13.351 -2.464 27.403 1.00 45.19 183 PRO A O 1
ATOM 1404 N N . SER A 1 184 ? -12.162 -4.246 28.077 1.00 43.72 184 SER A N 1
ATOM 1405 C CA . SER A 1 184 ? -11.549 -4.490 26.775 1.00 43.72 184 SER A CA 1
ATOM 1406 C C . SER A 1 184 ? -12.589 -5.061 25.811 1.00 43.72 184 SER A C 1
ATOM 1408 O O . SER A 1 184 ? -12.945 -6.239 25.898 1.00 43.72 184 SER A O 1
ATOM 1410 N N . ALA A 1 185 ? -13.061 -4.261 24.859 1.00 44.25 185 ALA A N 1
ATOM 1411 C CA . ALA A 1 185 ? -13.689 -4.808 23.665 1.00 44.25 185 ALA A CA 1
ATOM 1412 C C . ALA A 1 185 ? -12.579 -5.448 22.816 1.00 44.25 185 ALA A C 1
ATOM 1414 O O . ALA A 1 185 ? -11.895 -4.775 22.046 1.00 44.25 185 ALA A O 1
ATOM 1415 N N . VAL A 1 186 ? -12.342 -6.746 23.020 1.00 41.88 186 VAL A N 1
ATOM 1416 C CA . VAL A 1 186 ? -11.379 -7.528 22.238 1.00 41.88 186 VAL A CA 1
ATOM 1417 C C . VAL A 1 186 ? -11.962 -7.720 20.842 1.00 41.88 186 VAL A C 1
ATOM 1419 O O . VAL A 1 186 ? -12.738 -8.639 20.598 1.00 41.88 186 VAL A O 1
ATOM 1422 N N . VAL A 1 187 ? -11.614 -6.832 19.915 1.00 46.00 187 VAL A N 1
ATOM 1423 C CA . VAL A 1 187 ? -11.851 -7.061 18.489 1.00 46.00 187 VAL A CA 1
ATOM 1424 C C . VAL A 1 187 ? -10.566 -7.645 17.926 1.00 46.00 187 VAL A C 1
ATOM 1426 O O . VAL A 1 187 ? -9.563 -6.946 17.798 1.00 46.00 187 VAL A O 1
ATOM 1429 N N . ALA A 1 188 ? -10.581 -8.942 17.623 1.00 40.56 188 ALA A N 1
ATOM 1430 C CA . ALA A 1 188 ? -9.509 -9.575 16.870 1.00 40.56 188 ALA A CA 1
ATOM 1431 C C . ALA A 1 188 ? -9.491 -8.971 15.457 1.00 40.56 188 ALA A C 1
ATOM 1433 O O . ALA A 1 188 ? -10.298 -9.331 14.602 1.00 40.56 188 ALA A O 1
ATOM 1434 N N . ILE A 1 189 ? -8.600 -8.009 15.227 1.00 48.59 189 ILE A N 1
ATOM 1435 C CA . ILE A 1 189 ? -8.294 -7.517 13.886 1.00 48.59 189 ILE A CA 1
ATOM 1436 C C . ILE A 1 189 ? -7.130 -8.359 13.388 1.00 48.59 189 ILE A C 1
ATOM 1438 O O . ILE A 1 189 ? -5.986 -8.150 13.784 1.00 48.59 189 ILE A O 1
ATOM 1442 N N . GLY A 1 190 ? -7.442 -9.352 12.558 1.00 35.44 190 GLY A N 1
ATOM 1443 C CA . GLY A 1 190 ? -6.427 -10.009 11.748 1.00 35.44 190 GLY A CA 1
ATOM 1444 C C . GLY A 1 190 ? -5.870 -8.992 10.759 1.00 35.44 190 GLY A C 1
ATOM 1445 O O . GLY A 1 190 ? -6.631 -8.392 10.000 1.00 35.44 190 GLY A O 1
ATOM 1446 N N . VAL A 1 191 ? -4.560 -8.772 10.808 1.00 37.97 191 VAL A N 1
ATOM 1447 C CA . VAL A 1 191 ? -3.825 -8.091 9.742 1.00 37.97 191 VAL A CA 1
ATOM 1448 C C . VAL A 1 191 ? -3.499 -9.161 8.711 1.00 37.97 191 VAL A C 1
ATOM 1450 O O . VAL A 1 191 ? -2.918 -10.182 9.077 1.00 37.97 191 VAL A O 1
ATOM 1453 N N . TRP A 1 192 ? -3.959 -8.958 7.481 1.00 36.12 192 TRP A N 1
ATOM 1454 C CA . TRP A 1 192 ? -3.698 -9.835 6.343 1.00 36.12 192 TRP A CA 1
ATOM 1455 C C . TRP A 1 192 ? -2.606 -9.213 5.483 1.00 36.12 192 TRP A C 1
ATOM 1457 O O . TRP A 1 192 ? -2.708 -7.984 5.253 1.00 36.12 192 TRP A O 1
#